Protein AF-A0A2V5ML91-F1 (afdb_monomer)

Nearest PDB structures (foldseek):
  2bgo-assembly1_A  TM=2.291E-01  e=6.734E+00  Cellvibrio japonicus

Foldseek 3Di:
DDDPDDPPPPDPDDPDPDDDDFDDDPNHGDDDDDQDKDWDKDKDFPWFDWAKWFDWDDDPQKIWGPFIGTPGFTAQAPDWWAKDWADQQWDDWGWTFDDDPRTGPGIGIPTRTTRGPGTTGIDTDTHPTDIDIDIDIQDPPQDDPSDRRQFGDDDDDDPVDDDDDGDDDDDPDPDPPDDD

Mean predicted aligned error: 15.82 Å

Solvent-accessible surface area (backbone atoms only — not comparable to full-atom values): 11502 Å² total; per-residue (Å²): 136,85,82,79,79,78,80,79,77,82,73,81,75,75,87,76,89,81,84,90,78,83,66,59,57,96,87,37,76,66,86,75,95,80,90,84,85,66,64,56,70,50,73,46,70,72,39,39,58,38,44,45,44,49,35,73,34,80,53,84,65,61,12,27,46,70,36,46,50,71,77,38,38,38,31,51,35,89,62,68,43,59,48,49,67,49,65,24,78,34,50,70,52,39,46,46,43,40,69,52,96,32,17,47,71,45,46,48,63,77,34,41,37,41,46,18,74,47,68,33,49,48,48,54,45,68,41,60,83,41,72,48,77,48,76,47,61,78,66,74,82,65,51,62,96,82,45,74,44,89,52,69,61,84,76,87,56,65,86,88,73,59,84,88,78,91,68,63,91,81,82,90,75,86,74,79,80,89,72,132

Structure (mmCIF, N/CA/C/O backbone):
data_AF-A0A2V5ML91-F1
#
_entry.id   AF-A0A2V5ML91-F1
#
loop_
_atom_site.group_PDB
_atom_site.id
_atom_site.type_symbol
_atom_site.label_atom_id
_atom_site.label_alt_id
_atom_site.label_comp_id
_atom_site.label_asym_id
_atom_site.label_entity_id
_atom_site.label_seq_id
_atom_site.pdbx_PDB_ins_code
_atom_site.Cartn_x
_atom_site.Cartn_y
_atom_site.Cartn_z
_atom_site.occupancy
_atom_site.B_iso_or_equiv
_atom_site.auth_seq_id
_atom_site.auth_comp_id
_atom_site.auth_asym_id
_atom_site.auth_atom_id
_atom_site.pdbx_PDB_model_num
ATOM 1 N N . MET A 1 1 ? 20.780 38.248 29.500 1.00 44.41 1 MET A N 1
ATOM 2 C CA . MET A 1 1 ? 19.344 38.338 29.165 1.00 44.41 1 MET A CA 1
ATOM 3 C C . MET A 1 1 ? 18.826 36.917 29.029 1.00 44.41 1 MET A C 1
ATOM 5 O O . MET A 1 1 ? 19.050 36.283 28.008 1.00 44.41 1 MET A O 1
ATOM 9 N N . THR A 1 2 ? 18.308 36.365 30.123 1.00 35.28 2 THR A N 1
ATOM 10 C CA . THR A 1 2 ? 17.935 34.949 30.239 1.00 35.28 2 THR A CA 1
ATOM 11 C C . THR A 1 2 ? 16.578 34.741 29.575 1.00 35.28 2 THR A C 1
ATOM 13 O O . THR A 1 2 ? 15.588 35.329 29.999 1.00 35.28 2 THR A O 1
ATOM 16 N N . LEU A 1 3 ? 16.541 33.948 28.506 1.00 29.41 3 LEU A N 1
ATOM 17 C CA . LEU A 1 3 ? 15.316 33.617 27.786 1.00 29.41 3 LEU A CA 1
ATOM 18 C C . LEU A 1 3 ? 14.568 32.522 28.566 1.00 29.41 3 LEU A C 1
ATOM 20 O O . LEU A 1 3 ? 14.922 31.348 28.482 1.00 29.41 3 LEU A O 1
ATOM 24 N N . LEU A 1 4 ? 13.558 32.901 29.355 1.00 38.97 4 LEU A N 1
ATOM 25 C CA . LEU A 1 4 ? 12.586 31.950 29.899 1.00 38.97 4 LEU A CA 1
ATOM 26 C C . LEU A 1 4 ? 11.666 31.488 28.763 1.00 38.97 4 LEU A C 1
ATOM 28 O O . LEU A 1 4 ? 10.742 32.199 28.377 1.00 38.97 4 LEU A O 1
ATOM 32 N N . ALA A 1 5 ? 11.912 30.294 28.227 1.00 37.56 5 ALA A N 1
ATOM 33 C CA . ALA A 1 5 ? 10.933 29.601 27.402 1.00 37.56 5 ALA A CA 1
ATOM 34 C C . ALA A 1 5 ? 9.852 29.013 28.323 1.00 37.56 5 ALA A C 1
ATOM 36 O O . ALA A 1 5 ? 10.059 27.990 28.978 1.00 37.56 5 ALA A O 1
ATOM 37 N N . SER A 1 6 ? 8.700 29.678 28.406 1.00 43.16 6 SER A N 1
ATOM 38 C CA . SER A 1 6 ? 7.493 29.104 28.992 1.00 43.16 6 SER A CA 1
ATOM 39 C C . SER A 1 6 ? 7.039 27.927 28.123 1.00 43.16 6 SER A C 1
ATOM 41 O O . SER A 1 6 ? 6.610 28.085 26.983 1.00 43.16 6 SER A O 1
ATOM 43 N N . LEU A 1 7 ? 7.158 26.712 28.658 1.00 38.62 7 LEU A N 1
ATOM 44 C CA . LEU A 1 7 ? 6.550 25.518 28.076 1.00 38.62 7 LEU A CA 1
ATOM 45 C C . LEU A 1 7 ? 5.027 25.682 28.140 1.00 38.62 7 LEU A C 1
ATOM 47 O O . LEU A 1 7 ? 4.411 25.414 29.173 1.00 38.62 7 LEU A O 1
ATOM 51 N N . ALA A 1 8 ? 4.413 26.124 27.043 1.00 36.53 8 ALA A N 1
ATOM 52 C CA . ALA A 1 8 ? 2.973 26.029 26.862 1.00 36.53 8 ALA A CA 1
ATOM 53 C C . ALA A 1 8 ? 2.597 24.541 26.860 1.00 36.53 8 ALA A C 1
ATOM 55 O O . ALA A 1 8 ? 2.831 23.818 25.891 1.00 36.53 8 ALA A O 1
ATOM 56 N N . ARG A 1 9 ? 2.049 24.057 27.977 1.00 41.34 9 ARG A N 1
ATOM 57 C CA . ARG A 1 9 ? 1.416 22.741 28.019 1.00 41.34 9 ARG A CA 1
ATOM 58 C C . ARG A 1 9 ? 0.114 22.856 27.234 1.00 41.34 9 ARG A C 1
ATOM 60 O O . ARG A 1 9 ? -0.860 23.401 27.738 1.00 41.34 9 ARG A O 1
ATOM 67 N N . VAL A 1 10 ? 0.105 22.364 25.998 1.00 30.09 10 VAL A N 1
ATOM 68 C CA . VAL A 1 10 ? -1.140 22.087 25.276 1.00 30.09 10 VAL A CA 1
ATOM 69 C C . VAL A 1 10 ? -1.831 20.955 26.036 1.00 30.09 10 VAL A C 1
ATOM 71 O O . VAL A 1 10 ? -1.467 19.789 25.888 1.00 30.09 10 VAL A O 1
ATOM 74 N N . SER A 1 11 ? -2.782 21.278 26.913 1.00 37.19 11 SER A N 1
ATOM 75 C CA . SER A 1 11 ? -3.713 20.276 27.419 1.00 37.19 11 SER A CA 1
ATOM 76 C C . SER A 1 11 ? -4.694 19.973 26.290 1.00 37.19 11 SER A C 1
ATOM 78 O O . SER A 1 11 ? -5.558 20.778 25.954 1.00 37.19 11 SER A O 1
ATOM 80 N N . ALA A 1 12 ? -4.539 18.812 25.655 1.00 35.34 12 ALA A N 1
ATOM 81 C CA . ALA A 1 12 ? -5.592 18.266 24.815 1.00 35.34 12 ALA A CA 1
ATOM 82 C C . ALA A 1 12 ? -6.827 18.059 25.707 1.00 35.34 12 ALA A C 1
ATOM 84 O O . ALA A 1 12 ? -6.868 17.130 26.512 1.00 35.34 12 ALA A O 1
ATOM 85 N N . GLN A 1 13 ? -7.795 18.971 25.626 1.00 38.09 13 GLN A N 1
ATOM 86 C CA . GLN A 1 13 ? -9.089 18.825 26.279 1.00 38.09 13 GLN A CA 1
ATOM 87 C C . GLN A 1 13 ? -9.764 17.578 25.685 1.00 38.09 13 GLN A C 1
ATOM 89 O O . GLN A 1 13 ? -9.966 17.540 24.468 1.00 38.09 13 GLN A O 1
ATOM 94 N N . PRO A 1 14 ? -10.079 16.534 26.475 1.00 45.53 14 PRO A N 1
ATOM 95 C CA . PRO A 1 14 ? -10.725 15.349 25.932 1.00 45.53 14 PRO A CA 1
ATOM 96 C C . PRO A 1 14 ? -12.089 15.742 25.368 1.00 45.53 14 PRO A C 1
ATOM 98 O O . PRO A 1 14 ? -12.869 16.419 26.040 1.00 45.53 14 PRO A O 1
ATOM 101 N N . ALA A 1 15 ? -12.381 15.321 24.138 1.00 51.28 15 ALA A N 1
ATOM 102 C CA . ALA A 1 15 ? -13.726 15.415 23.593 1.00 51.28 15 ALA A CA 1
ATOM 103 C C . ALA A 1 15 ? -14.652 14.563 24.474 1.00 51.28 15 ALA A C 1
ATOM 105 O O . ALA A 1 15 ? -14.609 13.334 24.438 1.00 51.28 15 ALA A O 1
ATOM 106 N N . ALA A 1 16 ? -15.446 15.215 25.320 1.00 51.34 16 ALA A N 1
ATOM 107 C CA . ALA A 1 16 ? -16.467 14.546 26.106 1.00 51.34 16 ALA A CA 1
ATOM 108 C C . ALA A 1 16 ? -17.621 14.149 25.176 1.00 51.34 16 ALA A C 1
ATOM 110 O O . ALA A 1 16 ? -18.200 14.998 24.496 1.00 51.34 16 ALA A O 1
ATOM 111 N N . PHE A 1 17 ? -17.975 12.864 25.157 1.00 53.75 17 PHE A N 1
ATOM 112 C CA . PHE A 1 17 ? -19.227 12.420 24.553 1.00 53.75 17 PHE A CA 1
ATOM 113 C C . PHE A 1 17 ? -20.361 12.679 25.546 1.00 53.75 17 PHE A C 1
ATOM 115 O O . PHE A 1 17 ? -20.640 11.856 26.414 1.00 53.75 17 PHE A O 1
ATOM 122 N N . THR A 1 18 ? -21.008 13.838 25.429 1.00 52.09 18 THR A N 1
ATOM 123 C CA . THR A 1 18 ? -22.202 14.165 26.217 1.00 52.09 18 THR A CA 1
ATOM 124 C C . THR A 1 18 ? -23.441 13.867 25.380 1.00 52.09 18 THR A C 1
ATOM 126 O O . THR A 1 18 ? -23.753 14.607 24.450 1.00 52.09 18 THR A O 1
ATOM 129 N N . TYR A 1 19 ? -24.163 12.792 25.701 1.00 52.16 19 TYR A N 1
ATOM 130 C CA . TYR A 1 19 ? -25.490 12.536 25.140 1.00 52.16 19 TYR A CA 1
ATOM 131 C C . TYR A 1 19 ? -26.559 12.820 26.198 1.00 52.16 19 TYR A C 1
ATOM 133 O O . TYR A 1 19 ? -26.614 12.150 27.227 1.00 52.16 19 TYR A O 1
ATOM 141 N N . GLN A 1 20 ? -27.410 13.815 25.944 1.00 49.16 20 GLN A N 1
ATOM 142 C CA . GLN A 1 20 ? -28.607 14.091 26.739 1.00 49.16 20 GLN A CA 1
ATOM 143 C C . GLN A 1 20 ? -29.841 13.786 25.886 1.00 49.16 20 GLN A C 1
ATOM 145 O O . GLN A 1 20 ? -30.189 14.548 24.987 1.00 49.16 20 GLN A O 1
ATOM 150 N N . GLY A 1 21 ? -30.501 12.661 26.161 1.00 58.34 21 GLY A N 1
ATOM 151 C CA . GLY A 1 21 ? -31.737 12.250 25.495 1.00 58.34 21 GLY A CA 1
ATOM 152 C C . GLY A 1 21 ? -32.734 11.655 26.489 1.00 58.34 21 GLY A C 1
ATOM 153 O O . GLY A 1 21 ? -32.337 11.030 27.471 1.00 58.34 21 GLY A O 1
ATOM 154 N N . ARG A 1 22 ? -34.038 11.854 26.248 1.00 64.31 22 ARG A N 1
ATOM 155 C CA . ARG A 1 22 ? -35.107 11.170 26.997 1.00 64.31 22 ARG A CA 1
ATOM 156 C C . ARG A 1 22 ? -35.317 9.778 26.410 1.00 64.31 22 ARG A C 1
ATOM 158 O O . ARG A 1 22 ? -35.508 9.651 25.202 1.00 64.31 22 ARG A O 1
ATOM 165 N N . VAL A 1 23 ? -35.334 8.747 27.252 1.00 66.75 23 VAL A N 1
ATOM 166 C CA . VAL A 1 23 ? -35.723 7.403 26.811 1.00 66.75 23 VAL A CA 1
ATOM 167 C C . VAL A 1 23 ? -37.236 7.377 26.598 1.00 66.75 23 VAL A C 1
ATOM 169 O O . VAL A 1 23 ? -38.006 7.688 27.509 1.00 66.75 23 VAL A O 1
ATOM 172 N N . THR A 1 24 ? -37.663 7.019 25.386 1.00 61.03 24 THR A N 1
ATOM 173 C CA . THR A 1 24 ? -39.080 6.853 25.044 1.00 61.03 24 THR A CA 1
ATOM 174 C C . THR A 1 24 ? -39.367 5.407 24.651 1.00 61.03 24 THR A C 1
ATOM 176 O O . THR A 1 24 ? -38.545 4.756 24.009 1.00 61.03 24 THR A O 1
ATOM 179 N N . ALA A 1 25 ? -40.530 4.894 25.047 1.00 59.12 25 ALA A N 1
ATOM 180 C CA . ALA A 1 25 ? -41.048 3.594 24.634 1.00 59.12 25 ALA A CA 1
ATOM 181 C C . ALA A 1 25 ? -42.328 3.831 23.827 1.00 59.12 25 ALA A C 1
ATOM 183 O O . ALA A 1 25 ? -43.260 4.472 24.317 1.00 59.12 25 ALA A O 1
ATOM 184 N N . ASN A 1 26 ? -42.355 3.376 22.569 1.00 74.25 26 ASN A N 1
ATOM 185 C CA . ASN A 1 26 ? -43.469 3.615 21.639 1.00 74.25 26 ASN A CA 1
ATOM 186 C C . ASN A 1 26 ? -43.882 5.102 21.554 1.00 74.25 26 ASN A C 1
ATOM 188 O O . ASN A 1 26 ? -45.065 5.428 21.539 1.00 74.25 26 ASN A O 1
ATOM 192 N N . GLY A 1 27 ? -42.906 6.018 21.563 1.00 68.94 27 GLY A N 1
ATOM 193 C CA . GLY A 1 27 ? -43.147 7.465 21.478 1.00 68.94 27 GLY A CA 1
ATOM 194 C C . GLY A 1 27 ? -43.631 8.140 22.770 1.00 68.94 27 GLY A C 1
ATOM 195 O O . GLY A 1 27 ? -43.843 9.349 22.772 1.00 68.94 27 GLY A O 1
ATOM 196 N N . THR A 1 28 ? -43.767 7.406 23.878 1.00 60.09 28 THR A N 1
ATOM 197 C CA . THR A 1 28 ? -44.097 7.966 25.202 1.00 60.09 28 THR A CA 1
ATOM 198 C C . THR A 1 28 ? -42.870 8.013 26.105 1.00 60.09 28 THR A C 1
ATOM 200 O O . THR A 1 28 ? -41.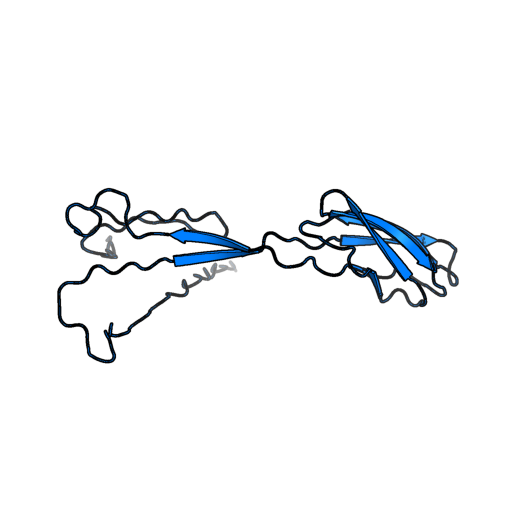997 7.153 26.005 1.00 60.09 28 THR A O 1
ATOM 203 N N . ASN A 1 29 ? -42.780 9.014 26.987 1.00 69.50 29 ASN A N 1
ATOM 204 C CA . ASN A 1 29 ? -41.683 9.094 27.956 1.00 69.50 29 ASN A CA 1
ATOM 205 C C . ASN A 1 29 ? -41.715 7.868 28.870 1.00 69.50 29 ASN A C 1
ATOM 207 O O . ASN A 1 29 ? -42.740 7.583 29.492 1.00 69.50 29 ASN A O 1
ATOM 211 N N . PHE A 1 30 ? -40.589 7.170 28.976 1.00 64.62 30 PHE A N 1
ATOM 212 C CA . PHE A 1 30 ? -40.471 6.069 29.916 1.00 64.62 30 PHE A CA 1
ATOM 213 C C . PHE A 1 30 ? -40.472 6.616 31.352 1.00 64.62 30 PHE A C 1
ATOM 215 O O . PHE A 1 30 ? -39.549 7.324 31.746 1.00 64.62 30 PHE A O 1
ATOM 222 N N . ASN A 1 31 ? -41.513 6.290 32.121 1.00 51.03 31 ASN A N 1
ATOM 223 C CA . ASN A 1 31 ? -41.685 6.672 33.526 1.00 51.03 31 ASN A CA 1
ATOM 224 C C . ASN A 1 31 ? -41.867 5.402 34.374 1.00 51.03 31 ASN A C 1
ATOM 226 O O . ASN A 1 31 ? -42.981 5.052 34.759 1.00 51.03 31 ASN A O 1
ATOM 230 N N . GLY A 1 32 ? -40.773 4.673 34.609 1.00 54.91 32 GLY A N 1
ATOM 231 C CA . GLY A 1 32 ? -40.758 3.423 35.373 1.00 54.91 32 GLY A CA 1
ATOM 232 C C . GLY A 1 32 ? -39.338 2.958 35.710 1.00 54.91 32 GLY A C 1
ATOM 233 O O . GLY A 1 32 ? -38.365 3.622 35.360 1.00 54.91 32 GLY A O 1
ATOM 234 N N . LEU A 1 33 ? -39.208 1.816 36.392 1.00 44.72 33 LEU A N 1
ATOM 235 C CA . LEU A 1 33 ? -37.915 1.156 36.608 1.00 44.72 33 LEU A CA 1
ATOM 236 C C . LEU A 1 33 ? -37.515 0.404 35.331 1.00 44.72 33 LEU A C 1
ATOM 238 O O . LEU A 1 33 ? -38.283 -0.421 34.840 1.00 44.72 33 LEU A O 1
ATOM 242 N N . GLY A 1 34 ? -36.330 0.686 34.788 1.00 51.09 34 GLY A N 1
ATOM 243 C CA . GLY A 1 34 ? -35.828 0.073 33.556 1.00 51.09 34 GLY A CA 1
ATOM 244 C C . GLY A 1 34 ? -34.387 -0.408 33.698 1.00 51.09 34 GLY A C 1
ATOM 245 O O . GLY A 1 34 ? -33.589 0.213 34.393 1.00 51.09 34 GLY A O 1
ATOM 246 N N . GLN A 1 35 ? -34.050 -1.508 33.021 1.00 51.66 35 GLN A N 1
ATOM 247 C CA . GLN A 1 35 ? -32.669 -1.962 32.853 1.00 51.66 35 GLN A CA 1
ATOM 248 C C . GLN A 1 35 ? -32.176 -1.509 31.481 1.00 51.66 35 GLN A C 1
ATOM 250 O O . GLN A 1 35 ? -32.605 -2.037 30.454 1.00 51.66 35 GLN A O 1
ATOM 255 N N . PHE A 1 36 ? -31.281 -0.526 31.451 1.00 56.00 36 PHE A N 1
ATOM 256 C CA . PHE A 1 36 ? -30.686 -0.056 30.206 1.00 56.00 36 PHE A CA 1
ATOM 257 C C . PHE A 1 36 ? -29.371 -0.776 29.946 1.00 56.00 36 PHE A C 1
ATOM 259 O O . PHE A 1 36 ? -28.501 -0.861 30.808 1.00 56.00 36 PHE A O 1
ATOM 266 N N . LYS A 1 37 ? -29.232 -1.281 28.724 1.00 53.31 37 LYS A N 1
ATOM 267 C CA . LYS A 1 37 ? -27.983 -1.818 28.199 1.00 53.31 37 LYS A CA 1
ATOM 268 C C . LYS A 1 37 ? -27.476 -0.835 27.158 1.00 53.31 37 LYS A C 1
ATOM 270 O O . LYS A 1 37 ? -28.089 -0.694 26.104 1.00 53.31 37 LYS A O 1
ATOM 275 N N . PHE A 1 38 ? -26.380 -0.155 27.459 1.00 60.88 38 PHE A N 1
ATOM 276 C CA . PHE A 1 38 ? -25.608 0.576 26.462 1.00 60.88 38 PHE A CA 1
ATOM 277 C C . PHE A 1 38 ? -24.267 -0.132 26.277 1.00 60.88 38 PHE A C 1
ATOM 279 O O . PHE A 1 38 ? -23.707 -0.674 27.229 1.00 60.88 38 PHE A O 1
ATOM 286 N N . ALA A 1 39 ? -23.776 -0.149 25.041 1.00 61.59 39 ALA A N 1
ATOM 287 C CA . ALA A 1 39 ? -22.429 -0.592 24.726 1.00 61.59 39 ALA A CA 1
ATOM 288 C C . ALA A 1 39 ? -21.688 0.574 24.084 1.00 61.59 39 ALA A C 1
ATOM 290 O O . ALA A 1 39 ? -22.194 1.200 23.150 1.00 61.59 39 ALA A O 1
ATOM 291 N N . LEU A 1 40 ? -20.481 0.848 24.567 1.00 70.81 40 LEU A N 1
ATOM 292 C CA . LEU A 1 40 ? -19.519 1.590 23.767 1.00 70.81 40 LEU A CA 1
ATOM 293 C C . LEU A 1 40 ? -18.894 0.590 22.800 1.00 70.81 40 LEU A C 1
ATOM 295 O O . LEU A 1 40 ? -18.364 -0.437 23.232 1.00 70.81 40 LEU A O 1
ATOM 299 N N . VAL A 1 41 ? -18.996 0.884 21.506 1.00 72.62 41 VAL A N 1
ATOM 300 C CA . VAL A 1 41 ? -18.423 0.056 20.447 1.00 72.62 41 VAL A CA 1
ATOM 301 C C . VAL A 1 41 ? -17.302 0.837 19.792 1.00 72.62 41 VAL A C 1
ATOM 303 O O . VAL A 1 41 ? -17.534 1.872 19.169 1.00 72.62 41 VAL A O 1
ATOM 306 N N . THR A 1 42 ? -16.080 0.338 19.916 1.00 75.38 42 THR A N 1
ATOM 307 C CA . THR A 1 42 ? -14.956 0.828 19.117 1.00 75.38 42 THR A CA 1
ATOM 308 C C . THR A 1 42 ? -14.770 -0.084 17.918 1.00 75.38 42 THR A C 1
ATOM 310 O O . THR A 1 42 ? -14.723 -1.301 18.089 1.00 75.38 42 THR A O 1
ATOM 313 N N . SER A 1 43 ? -14.642 0.491 16.721 1.00 77.62 43 SER A N 1
ATOM 314 C CA . SER A 1 43 ? -14.251 -0.239 15.515 1.00 77.62 43 SER A CA 1
ATOM 315 C C . SER A 1 43 ? -12.816 0.102 15.135 1.00 77.62 43 SER A C 1
ATOM 317 O O . SER A 1 43 ? -12.511 1.271 14.888 1.00 77.62 43 SER A O 1
ATOM 319 N N . THR A 1 44 ? -11.946 -0.894 15.031 1.00 83.88 44 THR A N 1
ATOM 320 C CA . THR A 1 44 ? -10.586 -0.712 14.510 1.00 83.88 44 THR A CA 1
ATOM 321 C C . THR A 1 44 ? -10.471 -1.366 13.143 1.00 83.88 44 THR A C 1
ATOM 323 O O . THR A 1 44 ? -10.755 -2.551 12.985 1.00 83.88 44 THR A O 1
ATOM 326 N N . ASN A 1 45 ? -10.074 -0.589 12.130 1.00 87.88 45 ASN A N 1
ATOM 327 C CA . ASN A 1 45 ? -9.704 -1.162 10.842 1.00 87.88 45 ASN A CA 1
ATOM 328 C C . ASN A 1 45 ? -8.307 -1.767 10.967 1.00 87.88 45 ASN A C 1
ATOM 330 O O . ASN A 1 45 ? -7.345 -1.054 11.249 1.00 87.88 45 ASN A O 1
ATOM 334 N N . THR A 1 46 ? -8.199 -3.072 10.779 1.00 89.62 46 THR A N 1
ATOM 335 C CA . THR A 1 46 ? -6.923 -3.787 10.866 1.00 89.62 46 THR A CA 1
ATOM 336 C C . THR A 1 46 ? -6.254 -3.988 9.518 1.00 89.62 46 THR A C 1
ATOM 338 O O . THR A 1 46 ? -5.137 -4.497 9.480 1.00 89.62 46 THR A O 1
ATOM 341 N N . SER A 1 47 ? -6.912 -3.648 8.411 1.00 93.88 47 SER A N 1
ATOM 342 C CA . SER A 1 47 ? -6.319 -3.740 7.081 1.00 93.88 47 SER A CA 1
ATOM 343 C C . SER A 1 47 ? -5.266 -2.648 6.905 1.00 93.88 47 SER A C 1
ATOM 345 O O . SER A 1 47 ? -5.480 -1.495 7.283 1.00 93.88 47 SER A O 1
ATOM 347 N N . ARG A 1 48 ? -4.123 -2.997 6.310 1.00 95.69 48 ARG A N 1
ATOM 348 C CA . ARG A 1 48 ? -3.006 -2.064 6.120 1.00 95.69 48 ARG A CA 1
ATOM 349 C C . ARG A 1 48 ? -2.543 -2.094 4.666 1.00 95.69 48 ARG A C 1
ATOM 351 O O . ARG A 1 48 ? -2.311 -3.185 4.141 1.00 95.69 48 ARG A O 1
ATOM 358 N N . PRO A 1 49 ? -2.408 -0.933 4.001 1.00 97.31 49 PRO A N 1
ATOM 359 C CA . PRO A 1 49 ? -1.991 -0.895 2.607 1.00 97.31 49 PRO A CA 1
ATOM 360 C C . PRO A 1 49 ? -0.546 -1.368 2.443 1.00 97.31 49 PRO A C 1
ATOM 362 O O . PRO A 1 49 ? 0.291 -1.179 3.329 1.00 97.31 49 PRO A O 1
ATOM 365 N N . ALA A 1 50 ? -0.269 -1.983 1.297 1.00 98.50 50 ALA A N 1
ATOM 366 C CA . ALA A 1 50 ? 1.079 -2.311 0.864 1.00 98.50 50 ALA A CA 1
ATOM 367 C C . ALA A 1 50 ? 1.823 -1.060 0.370 1.00 98.50 50 ALA A C 1
ATOM 369 O O . ALA A 1 50 ? 1.211 -0.097 -0.093 1.00 98.50 50 ALA A O 1
ATOM 370 N N . THR A 1 51 ? 3.153 -1.101 0.412 1.00 98.62 51 THR A N 1
ATOM 371 C CA . THR A 1 51 ? 4.033 -0.068 -0.149 1.00 98.62 51 THR A CA 1
ATOM 372 C C . THR A 1 51 ? 5.127 -0.698 -1.004 1.00 98.62 51 THR A C 1
ATOM 374 O O . THR A 1 51 ? 5.588 -1.809 -0.731 1.00 98.62 51 THR A O 1
ATOM 377 N N . ALA A 1 52 ? 5.560 0.018 -2.040 1.00 98.69 52 ALA A N 1
ATOM 378 C CA . ALA A 1 52 ? 6.632 -0.411 -2.930 1.00 98.69 52 ALA A CA 1
ATOM 379 C C . ALA A 1 52 ? 7.400 0.783 -3.508 1.00 98.69 52 ALA A C 1
ATOM 381 O O . ALA A 1 52 ? 6.917 1.915 -3.493 1.00 98.69 52 ALA A O 1
ATOM 382 N N . THR A 1 53 ? 8.587 0.516 -4.042 1.00 98.62 53 THR A N 1
ATOM 383 C CA . THR A 1 53 ? 9.394 1.467 -4.814 1.00 98.62 53 THR A CA 1
ATOM 384 C C . THR A 1 53 ? 9.637 0.938 -6.224 1.00 98.62 53 THR A C 1
ATOM 386 O O . THR A 1 53 ? 9.665 -0.273 -6.447 1.00 98.62 53 THR A O 1
ATOM 389 N N . ALA A 1 54 ? 9.802 1.847 -7.186 1.00 98.50 54 ALA A N 1
ATOM 390 C CA . ALA A 1 54 ? 10.175 1.491 -8.549 1.00 98.50 54 ALA A CA 1
ATOM 391 C C . ALA A 1 54 ? 11.692 1.303 -8.651 1.00 98.50 54 ALA A C 1
ATOM 393 O O . ALA A 1 54 ? 12.468 2.119 -8.150 1.00 98.50 54 ALA A O 1
ATOM 394 N N . ASN A 1 55 ? 12.106 0.254 -9.352 1.00 98.31 55 ASN A N 1
ATOM 395 C CA . ASN A 1 55 ? 13.496 0.013 -9.701 1.00 98.31 55 ASN A CA 1
ATOM 396 C C . ASN A 1 55 ? 13.701 0.524 -11.131 1.00 98.31 55 ASN A C 1
ATOM 398 O O . ASN A 1 55 ? 12.900 0.223 -12.018 1.00 98.31 55 ASN A O 1
ATOM 402 N N . MET A 1 56 ? 14.757 1.305 -11.354 1.00 98.19 56 MET A N 1
ATOM 403 C CA . MET A 1 56 ? 15.044 1.895 -12.664 1.00 98.19 56 MET A CA 1
ATOM 404 C C . MET A 1 56 ? 16.004 1.024 -13.471 1.00 98.19 56 MET A C 1
ATOM 406 O O . MET A 1 56 ? 16.869 0.344 -12.918 1.00 98.19 56 MET A O 1
ATOM 410 N N . GLY A 1 57 ? 15.840 1.040 -14.790 1.00 97.62 57 GLY A N 1
ATOM 411 C CA . GLY A 1 57 ? 16.783 0.496 -15.761 1.00 97.62 57 GLY A CA 1
ATOM 412 C C . GLY A 1 57 ? 17.084 1.510 -16.863 1.00 97.62 57 GLY A C 1
ATOM 413 O O . GLY A 1 57 ? 16.338 2.471 -17.058 1.00 97.62 57 GLY A O 1
ATOM 414 N N . GLY A 1 58 ? 18.174 1.276 -17.594 1.00 95.69 58 GLY A N 1
ATOM 415 C CA . GLY A 1 58 ? 18.659 2.173 -18.643 1.00 95.69 58 GLY A CA 1
ATOM 416 C C . GLY A 1 58 ? 19.548 3.300 -18.114 1.00 95.69 58 GLY A C 1
ATOM 417 O O . GLY A 1 58 ? 20.014 3.273 -16.978 1.00 95.69 58 GLY A O 1
ATOM 418 N N . VAL A 1 59 ? 19.798 4.287 -18.971 1.00 95.25 59 VAL A N 1
ATOM 419 C CA . VAL A 1 59 ? 20.574 5.497 -18.665 1.00 95.25 59 VAL A CA 1
ATOM 420 C C . VAL A 1 59 ? 19.785 6.726 -19.099 1.00 95.25 59 VAL A C 1
ATOM 422 O O . VAL A 1 59 ? 18.939 6.646 -19.992 1.00 95.25 59 VAL A O 1
ATOM 425 N N . LEU A 1 60 ? 20.035 7.868 -18.459 1.00 92.06 60 LEU A N 1
ATOM 426 C CA . LEU A 1 60 ? 19.396 9.125 -18.842 1.00 92.06 60 LEU A CA 1
ATOM 427 C C . LEU A 1 60 ? 19.683 9.472 -20.314 1.00 92.06 60 LEU A C 1
ATOM 429 O O . LEU A 1 60 ? 20.815 9.278 -20.760 1.00 92.06 60 LEU A O 1
ATOM 433 N N . PRO A 1 61 ? 18.699 10.023 -21.054 1.00 87.88 61 PRO A N 1
ATOM 434 C CA . PRO A 1 61 ? 17.324 10.353 -20.644 1.00 87.88 61 PRO A CA 1
ATOM 435 C C . PRO A 1 61 ? 16.295 9.224 -20.889 1.00 87.88 61 PRO A C 1
ATOM 437 O O . PRO A 1 61 ? 15.095 9.436 -20.735 1.00 87.88 61 PRO A O 1
ATOM 440 N N . ASN A 1 62 ? 16.733 8.028 -21.283 1.00 89.31 62 ASN A N 1
ATOM 441 C CA . ASN A 1 62 ? 15.870 6.938 -21.749 1.00 89.31 62 ASN A CA 1
ATOM 442 C C . ASN A 1 62 ? 15.673 5.836 -20.694 1.00 89.31 62 ASN A C 1
ATOM 444 O O . ASN A 1 62 ? 15.699 4.650 -21.028 1.00 89.31 62 ASN A O 1
ATOM 448 N N . GLN A 1 63 ? 15.477 6.200 -19.423 1.00 98.00 63 GLN A N 1
ATOM 449 C CA . GLN A 1 63 ? 15.239 5.196 -18.384 1.00 98.00 63 GLN A CA 1
ATOM 450 C C . GLN A 1 63 ? 13.806 4.644 -18.436 1.00 98.00 63 GLN A C 1
ATOM 452 O O . GLN A 1 63 ? 12.884 5.259 -18.988 1.00 98.00 63 GLN A O 1
ATOM 457 N N . PHE A 1 64 ? 13.625 3.475 -17.825 1.00 98.44 64 PHE A N 1
ATOM 458 C CA . PHE A 1 64 ? 12.358 2.750 -17.718 1.00 98.44 64 PHE A CA 1
ATOM 459 C C . PHE A 1 64 ? 12.242 2.033 -16.367 1.00 98.44 64 PHE A C 1
ATOM 461 O O . PHE A 1 64 ? 13.237 1.869 -15.656 1.00 98.44 64 PHE A O 1
ATOM 468 N N . VAL A 1 65 ? 11.036 1.585 -16.009 1.00 98.56 65 VAL A N 1
ATOM 469 C CA . VAL A 1 65 ? 10.798 0.797 -14.791 1.00 98.56 65 VAL A CA 1
ATOM 470 C C . VAL A 1 65 ? 11.212 -0.653 -15.050 1.00 98.56 65 VAL A C 1
ATOM 472 O O . VAL A 1 65 ? 10.540 -1.376 -15.780 1.00 98.56 65 VAL A O 1
ATOM 475 N N . SER A 1 66 ? 12.333 -1.088 -14.473 1.00 98.31 66 SER A N 1
ATOM 476 C CA . SER A 1 66 ? 12.864 -2.451 -14.633 1.00 98.31 66 SER A CA 1
ATOM 477 C C . SER A 1 66 ? 12.231 -3.455 -13.668 1.00 98.31 66 SER A C 1
ATOM 479 O O . SER A 1 66 ? 12.232 -4.656 -13.928 1.00 98.31 66 SER A O 1
ATOM 481 N N . GLY A 1 67 ? 11.672 -2.972 -12.560 1.00 98.31 67 GLY A N 1
ATOM 482 C CA . GLY A 1 67 ? 11.034 -3.796 -11.543 1.00 98.31 67 GLY A CA 1
ATOM 483 C C . GLY A 1 67 ? 10.396 -2.955 -10.446 1.00 98.31 67 GLY A C 1
ATOM 484 O O . GLY A 1 67 ? 10.422 -1.725 -10.484 1.00 98.31 67 GLY A O 1
ATOM 485 N N . CYS A 1 68 ? 9.826 -3.623 -9.451 1.00 98.62 68 CYS A N 1
ATOM 486 C CA . CYS A 1 68 ? 9.286 -2.988 -8.255 1.00 98.62 68 CYS A CA 1
ATOM 487 C C . CYS A 1 68 ? 9.720 -3.778 -7.021 1.00 98.62 68 CYS A C 1
ATOM 489 O O . CYS A 1 68 ? 9.594 -5.003 -6.989 1.00 98.62 68 CYS A O 1
ATOM 491 N N . THR A 1 69 ? 10.194 -3.074 -5.998 1.00 98.56 69 THR A N 1
ATOM 492 C CA . THR A 1 69 ? 10.548 -3.671 -4.709 1.00 98.56 69 THR A CA 1
ATOM 493 C C . THR A 1 69 ? 9.419 -3.410 -3.725 1.00 98.56 69 THR A C 1
ATOM 495 O O . THR A 1 69 ? 9.143 -2.260 -3.389 1.00 98.56 69 THR A O 1
ATOM 498 N N . VAL A 1 70 ? 8.754 -4.465 -3.254 1.00 98.56 70 VAL A N 1
ATOM 499 C CA . VAL A 1 70 ? 7.753 -4.349 -2.185 1.00 98.56 70 VAL A CA 1
ATOM 500 C C . VAL A 1 70 ? 8.480 -4.047 -0.877 1.00 98.56 70 VAL A C 1
ATOM 502 O O . VAL A 1 70 ? 9.296 -4.843 -0.421 1.00 98.56 70 VAL A O 1
ATOM 505 N N . THR A 1 71 ? 8.196 -2.894 -0.275 1.00 98.44 71 THR A N 1
ATOM 506 C CA . THR A 1 71 ? 8.797 -2.471 1.001 1.00 98.44 71 THR A CA 1
ATOM 507 C C . THR A 1 71 ? 7.952 -2.899 2.196 1.00 98.44 71 THR A C 1
ATOM 509 O O . THR A 1 71 ? 8.485 -3.164 3.271 1.00 98.44 71 THR A O 1
ATOM 512 N N . PHE A 1 72 ? 6.638 -3.027 2.006 1.00 98.38 72 PHE A N 1
ATOM 513 C CA . PHE A 1 72 ? 5.725 -3.626 2.971 1.00 98.38 72 PHE A CA 1
ATOM 514 C C . PHE A 1 72 ? 4.560 -4.290 2.229 1.00 98.38 72 PHE A C 1
ATOM 516 O O . PHE A 1 72 ? 3.890 -3.644 1.430 1.00 98.38 72 PHE A O 1
ATOM 523 N N . GLY A 1 73 ? 4.301 -5.573 2.492 1.00 97.94 73 GLY A N 1
ATOM 524 C CA . GLY A 1 73 ? 3.276 -6.341 1.768 1.00 97.94 73 GLY A CA 1
ATOM 525 C C . GLY A 1 73 ? 1.829 -5.971 2.109 1.00 97.94 73 GLY A C 1
ATOM 526 O O . GLY A 1 73 ? 0.911 -6.380 1.402 1.00 97.94 73 GLY A O 1
ATOM 527 N N . GLY A 1 74 ? 1.592 -5.191 3.166 1.00 98.00 74 GLY A N 1
ATOM 528 C CA . GLY A 1 74 ? 0.230 -4.928 3.626 1.00 98.00 74 GLY A CA 1
ATOM 529 C C . GLY A 1 74 ? -0.438 -6.154 4.244 1.00 98.00 74 GLY A C 1
ATOM 530 O O . GLY A 1 74 ? 0.191 -7.189 4.462 1.00 98.00 74 GLY A O 1
ATOM 531 N N . ASN A 1 75 ? -1.729 -6.022 4.535 1.00 96.31 75 ASN A N 1
ATOM 532 C CA . ASN A 1 75 ? -2.594 -7.124 4.944 1.00 96.31 75 ASN A CA 1
ATOM 533 C C . ASN A 1 75 ? -4.067 -6.792 4.672 1.00 96.31 75 ASN A C 1
ATOM 535 O O . ASN A 1 75 ? -4.458 -5.625 4.633 1.00 96.31 75 ASN A O 1
ATOM 539 N N . GLY A 1 76 ? -4.891 -7.834 4.549 1.00 96.50 76 GLY A N 1
ATOM 540 C CA . GLY A 1 76 ? -6.329 -7.708 4.283 1.00 96.50 76 GLY A CA 1
ATOM 541 C C . GLY A 1 76 ? -6.684 -7.700 2.794 1.00 96.50 76 GLY A C 1
ATOM 542 O O . GLY A 1 76 ? -7.827 -7.424 2.438 1.00 96.50 76 GLY A O 1
ATOM 543 N N . TYR A 1 77 ? -5.731 -8.007 1.911 1.00 97.88 77 TYR A N 1
ATOM 544 C CA . TYR A 1 77 ? -5.999 -8.134 0.483 1.00 97.88 77 TYR A CA 1
ATOM 545 C C . TYR A 1 77 ? -6.690 -9.467 0.176 1.00 97.88 77 TYR A C 1
ATOM 547 O O . TYR A 1 77 ? -6.112 -10.532 0.375 1.00 97.88 77 TYR A O 1
ATOM 555 N N . VAL A 1 78 ? -7.915 -9.402 -0.347 1.00 97.19 78 VAL A N 1
ATOM 556 C CA . VAL A 1 78 ? -8.686 -10.572 -0.828 1.00 97.19 78 VAL A CA 1
ATOM 557 C C . VAL A 1 78 ? -8.670 -10.713 -2.354 1.00 97.19 78 VAL A C 1
ATOM 559 O O . VAL A 1 78 ? -9.088 -11.731 -2.893 1.00 97.19 78 VAL A O 1
ATOM 562 N N . ALA A 1 79 ? -8.175 -9.691 -3.051 1.00 97.69 79 ALA A N 1
ATOM 563 C CA . ALA A 1 79 ? -7.945 -9.666 -4.489 1.00 97.69 79 ALA A CA 1
ATOM 564 C C . ALA A 1 79 ? -6.726 -8.782 -4.779 1.00 97.69 79 ALA A C 1
ATOM 566 O O . ALA A 1 79 ? -6.419 -7.876 -3.995 1.00 97.69 79 ALA A O 1
ATOM 567 N N . ALA A 1 80 ? -6.017 -9.064 -5.876 1.00 97.75 80 ALA A N 1
ATOM 568 C CA . ALA A 1 80 ? -4.828 -8.312 -6.264 1.00 97.75 80 ALA A CA 1
ATOM 569 C C . ALA A 1 80 ? -5.158 -6.813 -6.417 1.00 97.75 80 ALA A C 1
ATOM 571 O O . ALA A 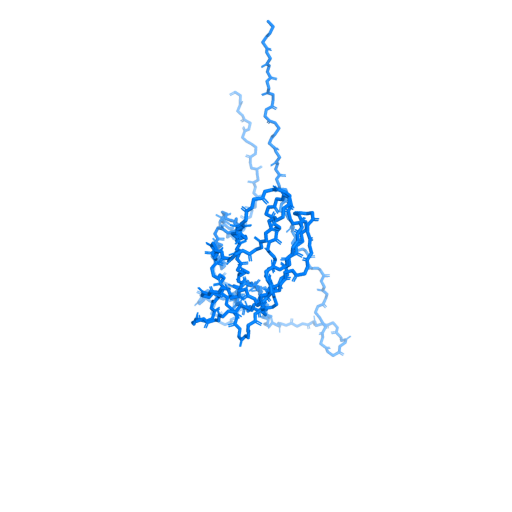1 80 ? -6.067 -6.475 -7.181 1.00 97.75 80 ALA A O 1
ATOM 572 N N . PRO A 1 81 ? -4.461 -5.907 -5.706 1.00 98.50 81 PRO A N 1
ATOM 573 C CA . PRO A 1 81 ? -4.722 -4.481 -5.823 1.00 98.50 81 PRO A CA 1
ATOM 574 C C . PRO A 1 81 ? -4.214 -3.919 -7.150 1.00 98.50 81 PRO A C 1
ATOM 576 O O . PRO A 1 81 ? -3.245 -4.412 -7.731 1.00 98.50 81 PRO A O 1
ATOM 579 N N . ALA A 1 82 ? -4.835 -2.827 -7.595 1.00 98.25 82 ALA A N 1
ATOM 580 C CA . ALA A 1 82 ? -4.305 -2.033 -8.695 1.00 98.25 82 ALA A CA 1
ATOM 581 C C . ALA A 1 82 ? -2.936 -1.438 -8.320 1.00 98.25 82 ALA A C 1
ATOM 583 O O . ALA A 1 82 ? -2.743 -0.983 -7.189 1.00 98.25 82 ALA A O 1
ATOM 584 N N . VAL A 1 83 ? -2.013 -1.415 -9.284 1.00 98.75 83 VAL A N 1
ATOM 585 C CA . VAL A 1 83 ? -0.701 -0.763 -9.172 1.00 98.75 83 VAL A CA 1
ATOM 586 C C . VAL A 1 83 ? -0.642 0.367 -10.192 1.00 98.75 83 VAL A C 1
ATOM 588 O O . VAL A 1 83 ? -0.910 0.147 -11.373 1.00 98.75 83 VAL A O 1
ATOM 591 N N . SER A 1 84 ? -0.292 1.572 -9.752 1.00 98.25 84 SER A N 1
ATOM 592 C CA . SER A 1 84 ? -0.148 2.740 -10.623 1.00 98.25 84 SER A CA 1
ATOM 593 C C . SER A 1 84 ? 1.177 3.460 -10.396 1.00 98.25 84 SER A C 1
ATOM 595 O O . SER A 1 84 ? 1.766 3.411 -9.315 1.00 98.25 84 SER A O 1
ATOM 597 N N . PHE A 1 85 ? 1.646 4.131 -11.448 1.00 98.62 85 PHE A N 1
ATOM 598 C CA . PHE A 1 85 ? 2.894 4.884 -11.460 1.00 98.62 85 PHE A CA 1
ATOM 599 C C . PHE A 1 85 ? 2.603 6.356 -11.735 1.00 98.62 85 PHE A C 1
ATOM 601 O O . PHE A 1 85 ? 1.829 6.679 -12.636 1.00 98.62 85 PHE A O 1
ATOM 608 N N . SER A 1 86 ? 3.239 7.253 -10.986 1.00 98.06 86 SER A N 1
ATOM 609 C CA . SER A 1 86 ? 3.093 8.703 -11.171 1.00 98.06 86 SER A CA 1
ATOM 610 C C . SER A 1 86 ? 4.410 9.443 -10.947 1.00 98.06 86 SER A C 1
ATOM 612 O O . SER A 1 86 ? 5.211 9.039 -10.105 1.00 98.06 86 SER A O 1
ATOM 614 N N . GLY A 1 87 ? 4.620 10.550 -11.663 1.00 97.38 87 GLY A N 1
ATOM 615 C CA . GLY A 1 87 ? 5.870 11.314 -11.613 1.00 97.38 87 GLY A CA 1
ATOM 616 C C . GLY A 1 87 ? 6.998 10.665 -12.425 1.00 97.38 87 GLY A C 1
ATOM 617 O O . GLY A 1 87 ? 6.751 9.860 -13.318 1.00 97.38 87 GLY A O 1
ATOM 618 N N . GLY A 1 88 ? 8.246 11.044 -12.144 1.00 96.12 88 GLY A N 1
ATOM 619 C CA . GLY A 1 88 ? 9.431 10.475 -12.803 1.00 96.12 88 GLY A CA 1
ATOM 620 C C . GLY A 1 88 ? 9.703 10.964 -14.233 1.00 96.12 88 GLY A C 1
ATOM 621 O O . GLY A 1 88 ? 10.686 10.549 -14.836 1.00 96.12 88 GLY A O 1
ATOM 622 N N . GLY A 1 89 ? 8.849 11.827 -14.795 1.00 96.44 89 GLY A N 1
ATOM 623 C CA . GLY A 1 89 ? 9.023 12.439 -16.123 1.00 96.44 89 GLY A CA 1
ATOM 624 C C . GLY A 1 89 ? 8.682 11.546 -17.326 1.00 96.44 89 GLY A C 1
ATOM 625 O O . GLY A 1 89 ? 8.558 12.067 -18.429 1.00 96.44 89 GLY A O 1
ATOM 626 N N . GLY A 1 90 ? 8.489 10.240 -17.119 1.00 96.25 90 GLY A N 1
ATOM 627 C CA . GLY A 1 90 ? 8.137 9.268 -18.158 1.00 96.25 90 GLY A CA 1
ATOM 628 C C . GLY A 1 90 ? 6.674 8.819 -18.117 1.00 96.25 90 GLY A C 1
ATOM 629 O O . GLY A 1 90 ? 5.871 9.301 -17.316 1.00 96.25 90 GLY A O 1
ATOM 630 N N . SER A 1 91 ? 6.316 7.869 -18.985 1.00 97.50 91 SER A N 1
ATOM 631 C CA . SER A 1 91 ? 4.960 7.303 -19.049 1.00 97.50 91 SER A CA 1
ATOM 632 C C . SER A 1 91 ? 4.933 5.860 -19.566 1.00 97.50 91 SER A C 1
ATOM 634 O O . SER A 1 91 ? 5.930 5.333 -20.064 1.00 97.50 91 SER A O 1
ATOM 636 N N . GLY A 1 92 ? 3.770 5.212 -19.444 1.00 97.69 92 GLY A N 1
ATOM 637 C CA . GLY A 1 92 ? 3.506 3.892 -20.024 1.00 97.69 92 GLY A CA 1
ATOM 638 C C . GLY A 1 92 ? 3.924 2.699 -19.162 1.00 97.69 92 GLY A C 1
ATOM 639 O O . GLY A 1 92 ? 3.827 1.566 -19.632 1.00 97.69 92 GLY A O 1
ATOM 640 N N . ALA A 1 93 ? 4.381 2.918 -17.925 1.00 98.56 93 ALA A N 1
ATOM 641 C CA . ALA A 1 93 ? 4.636 1.822 -16.998 1.00 98.56 93 ALA A CA 1
ATOM 642 C C . ALA A 1 93 ? 3.319 1.203 -16.496 1.00 98.56 93 ALA A C 1
ATOM 644 O O . ALA A 1 93 ? 2.423 1.922 -16.047 1.00 98.56 93 ALA A O 1
ATOM 645 N N . THR A 1 94 ? 3.208 -0.124 -16.542 1.00 98.62 94 THR A N 1
ATOM 646 C CA . THR A 1 94 ? 2.091 -0.889 -15.964 1.00 98.62 94 THR A CA 1
ATOM 647 C C . THR A 1 94 ? 2.623 -2.099 -15.209 1.00 98.62 94 THR A C 1
ATOM 649 O O . THR A 1 94 ? 3.683 -2.638 -15.537 1.00 98.62 94 THR A O 1
ATOM 652 N N . ALA A 1 95 ? 1.902 -2.527 -14.175 1.00 98.69 95 ALA A N 1
ATOM 653 C CA . ALA A 1 95 ? 2.306 -3.654 -13.350 1.00 98.69 95 ALA A CA 1
ATOM 654 C C . ALA A 1 95 ? 1.103 -4.385 -12.749 1.00 98.69 95 ALA A C 1
ATOM 656 O O . ALA A 1 95 ? 0.011 -3.829 -12.626 1.00 98.69 95 ALA A O 1
ATOM 657 N N . GLN A 1 96 ? 1.336 -5.629 -12.345 1.00 98.62 96 GLN A N 1
ATOM 658 C CA . GLN A 1 96 ? 0.385 -6.485 -11.650 1.00 98.62 96 GLN A CA 1
ATOM 659 C C . GLN A 1 96 ? 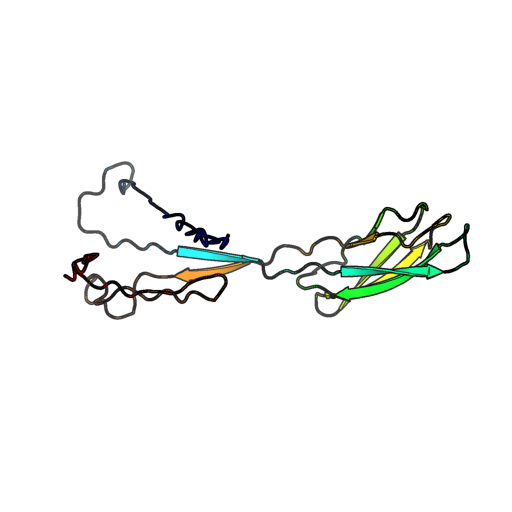0.923 -6.830 -10.259 1.00 98.62 96 GLN A C 1
ATOM 661 O O . GLN A 1 96 ? 2.066 -7.268 -10.124 1.00 98.62 96 GLN A O 1
ATOM 666 N N . ALA A 1 97 ? 0.102 -6.647 -9.224 1.00 98.75 97 ALA A N 1
ATOM 667 C CA . ALA A 1 97 ? 0.413 -7.128 -7.882 1.00 98.75 97 ALA A CA 1
ATOM 668 C C . ALA A 1 97 ? 0.061 -8.615 -7.756 1.00 98.75 97 ALA A C 1
ATOM 670 O O . ALA A 1 97 ? -1.030 -9.034 -8.138 1.00 98.75 97 ALA A O 1
ATOM 671 N N . ASN A 1 98 ? 0.957 -9.399 -7.162 1.00 98.50 98 ASN A N 1
ATOM 672 C CA . ASN A 1 98 ? 0.723 -10.803 -6.845 1.00 98.50 98 ASN A CA 1
ATOM 673 C C . ASN A 1 98 ? 0.552 -10.962 -5.336 1.00 98.50 98 ASN A C 1
ATOM 675 O O . ASN A 1 98 ? 1.331 -10.411 -4.553 1.00 98.50 98 ASN A O 1
ATOM 679 N N . LEU A 1 99 ? -0.458 -11.728 -4.927 1.00 98.31 99 LEU A N 1
ATOM 680 C CA . LEU A 1 99 ? -0.768 -11.948 -3.518 1.00 98.31 99 LEU A CA 1
ATOM 681 C C . LEU A 1 99 ? -0.249 -13.292 -3.013 1.00 98.31 99 LEU A C 1
ATOM 683 O O . LEU A 1 99 ? -0.277 -14.289 -3.729 1.00 98.31 99 LEU A O 1
ATOM 687 N N . SER A 1 100 ? 0.133 -13.324 -1.741 1.00 97.94 100 SER A N 1
ATOM 688 C CA . SER A 1 100 ? 0.306 -14.549 -0.962 1.00 97.94 100 SER A CA 1
ATOM 689 C C . SER A 1 100 ? -0.114 -14.281 0.482 1.00 97.94 100 SER A C 1
ATOM 691 O O . SER A 1 100 ? 0.242 -13.249 1.049 1.00 97.94 100 SER A O 1
ATOM 693 N N . GLY A 1 101 ? -0.931 -15.162 1.068 1.00 95.38 101 GLY A N 1
ATOM 694 C CA . GLY A 1 101 ? -1.362 -15.038 2.468 1.00 95.38 101 GLY A CA 1
ATOM 695 C C . GLY A 1 101 ? -2.100 -13.735 2.821 1.00 95.38 101 GLY A C 1
ATOM 696 O O . GLY A 1 101 ? -2.010 -13.273 3.953 1.00 95.38 101 GLY A O 1
ATOM 697 N N . GLY A 1 102 ? -2.802 -13.112 1.867 1.00 96.38 102 GLY A N 1
ATOM 698 C CA . GLY A 1 102 ? -3.532 -11.854 2.090 1.00 96.38 102 GLY A CA 1
ATOM 699 C C . GLY A 1 102 ? -2.670 -10.581 2.080 1.00 96.38 102 GLY A C 1
ATOM 700 O O . GLY A 1 102 ? -3.152 -9.512 2.468 1.00 96.38 102 GLY A O 1
ATOM 701 N N . ALA A 1 103 ? -1.416 -10.690 1.633 1.00 98.19 103 ALA A N 1
ATOM 702 C CA . ALA A 1 103 ? -0.467 -9.595 1.449 1.00 98.19 103 ALA A CA 1
ATOM 703 C C . ALA A 1 103 ? 0.072 -9.569 0.007 1.00 98.19 103 ALA A C 1
ATOM 705 O O . ALA A 1 103 ? 0.109 -10.596 -0.674 1.00 98.19 103 ALA A O 1
ATOM 706 N N . VAL A 1 104 ? 0.512 -8.400 -0.460 1.00 98.69 104 VAL A N 1
ATOM 707 C CA . VAL A 1 104 ? 1.250 -8.244 -1.721 1.00 98.69 104 VAL A CA 1
ATOM 708 C C . VAL A 1 104 ? 2.642 -8.847 -1.547 1.00 98.69 104 VAL A C 1
ATOM 710 O O . VAL A 1 104 ? 3.457 -8.336 -0.784 1.00 98.69 104 VAL A O 1
ATOM 713 N N . SER A 1 105 ? 2.908 -9.943 -2.254 1.00 98.44 105 SER A N 1
ATOM 714 C CA . SER A 1 105 ? 4.176 -10.674 -2.180 1.00 98.44 105 SER A CA 1
ATOM 715 C C . SER A 1 105 ? 5.179 -10.215 -3.233 1.00 98.44 105 SER A C 1
ATOM 717 O O . SER A 1 105 ? 6.383 -10.282 -2.999 1.00 98.44 105 SER A O 1
ATOM 719 N N . SER A 1 106 ? 4.707 -9.787 -4.402 1.00 98.50 106 SER A N 1
ATOM 720 C CA . SER A 1 106 ? 5.553 -9.264 -5.474 1.00 98.50 106 SER A CA 1
ATOM 721 C C . SER A 1 106 ? 4.748 -8.366 -6.408 1.00 98.50 106 SER A C 1
ATOM 723 O O . SER A 1 106 ? 3.516 -8.396 -6.416 1.00 98.50 106 SER A O 1
ATOM 725 N N . ILE A 1 107 ? 5.454 -7.561 -7.199 1.00 98.81 107 ILE A N 1
ATOM 726 C CA . ILE A 1 107 ? 4.870 -6.744 -8.261 1.00 98.81 107 ILE A CA 1
ATOM 727 C C . ILE A 1 107 ? 5.613 -7.069 -9.553 1.00 98.81 107 ILE A C 1
ATOM 729 O O . ILE A 1 107 ? 6.825 -6.873 -9.645 1.00 98.81 107 ILE A O 1
ATOM 733 N N . THR A 1 108 ? 4.878 -7.558 -10.546 1.00 98.69 108 THR A N 1
ATOM 734 C CA . THR A 1 108 ? 5.406 -7.881 -11.872 1.00 98.69 108 THR A CA 1
ATOM 735 C C . THR A 1 108 ? 5.148 -6.710 -12.805 1.00 98.69 108 THR A C 1
ATOM 737 O O . THR A 1 108 ? 3.998 -6.349 -13.047 1.00 98.69 108 THR A O 1
ATOM 740 N N . VAL A 1 109 ? 6.210 -6.112 -13.339 1.00 98.56 109 VAL A N 1
ATOM 741 C CA . VAL A 1 109 ? 6.097 -5.069 -14.366 1.00 98.56 109 VAL A CA 1
ATOM 742 C C . VAL A 1 109 ? 5.672 -5.722 -15.681 1.00 98.56 109 VAL A C 1
ATOM 744 O O . VAL A 1 109 ? 6.317 -6.661 -16.139 1.00 98.56 109 VAL A O 1
ATOM 747 N N . LEU A 1 110 ? 4.577 -5.238 -16.269 1.00 98.50 110 LEU A N 1
ATOM 748 C CA . LEU A 1 110 ? 4.022 -5.741 -17.530 1.00 98.50 110 LEU A CA 1
ATOM 749 C C . LEU A 1 110 ? 4.515 -4.908 -18.713 1.00 98.50 110 LEU A C 1
ATOM 751 O O . LEU A 1 110 ? 4.966 -5.449 -19.719 1.00 98.50 110 LEU A O 1
ATOM 755 N N . THR A 1 111 ? 4.479 -3.583 -18.570 1.00 98.31 111 THR A N 1
ATOM 756 C CA . THR A 1 111 ? 5.112 -2.652 -19.506 1.00 98.31 111 THR A CA 1
ATOM 757 C C . THR A 1 111 ? 6.088 -1.771 -18.730 1.00 98.31 111 THR A C 1
ATOM 759 O O . THR A 1 111 ? 5.678 -1.135 -17.762 1.00 98.31 111 THR A O 1
ATOM 762 N N . PRO A 1 112 ? 7.372 -1.702 -19.122 1.00 98.06 112 PRO A N 1
ATOM 763 C CA . PRO A 1 112 ? 8.365 -0.877 -18.423 1.00 98.06 112 PRO A CA 1
ATOM 764 C C . PRO A 1 112 ? 8.134 0.638 -18.528 1.00 98.06 112 PRO A C 1
ATOM 766 O O . PRO A 1 112 ? 8.672 1.413 -17.735 1.00 98.06 112 PRO A O 1
ATOM 769 N N . GLY A 1 113 ? 7.357 1.067 -19.528 1.00 98.06 113 GLY A N 1
ATOM 770 C CA . GLY A 1 113 ? 7.248 2.470 -19.916 1.00 98.06 113 GLY A CA 1
ATOM 771 C C . GLY A 1 113 ? 8.556 3.024 -20.487 1.00 98.06 113 GLY A C 1
ATOM 772 O O . GLY A 1 113 ? 9.488 2.279 -20.790 1.00 98.06 113 GLY A O 1
ATOM 773 N N . SER A 1 114 ? 8.620 4.341 -20.679 1.00 97.44 114 SER A N 1
ATOM 774 C CA . SER A 1 114 ? 9.802 5.007 -21.238 1.00 97.44 114 SER A CA 1
ATOM 775 C C . SER A 1 114 ? 9.868 6.494 -20.880 1.00 97.44 114 SER A C 1
ATOM 777 O O . SER A 1 114 ? 8.876 7.085 -20.444 1.00 97.44 114 SER A O 1
ATOM 779 N N . GLY A 1 115 ? 11.044 7.094 -21.092 1.00 96.56 115 GLY A N 1
ATOM 780 C CA . GLY A 1 115 ? 11.270 8.536 -20.948 1.00 96.56 115 GLY A CA 1
ATOM 781 C C . GLY A 1 115 ? 11.397 9.009 -19.502 1.00 96.56 115 GLY A C 1
ATOM 782 O O . GLY A 1 115 ? 11.257 10.198 -19.231 1.00 96.56 115 GLY A O 1
ATOM 783 N N . TYR A 1 116 ? 11.635 8.094 -18.563 1.00 97.69 116 TYR A N 1
ATOM 784 C CA . TYR A 1 116 ? 11.785 8.460 -17.162 1.00 97.69 116 TYR A CA 1
ATOM 785 C C . TYR A 1 116 ? 13.141 9.142 -16.921 1.00 97.69 116 TYR A C 1
ATOM 787 O O . TYR A 1 116 ? 14.199 8.636 -17.301 1.00 97.69 116 TYR A O 1
ATOM 795 N N . SER A 1 117 ? 13.112 10.290 -16.248 1.00 96.31 117 SER A N 1
ATOM 796 C CA . SER A 1 117 ? 14.291 11.021 -15.773 1.00 96.31 117 SER A CA 1
ATOM 797 C C . SER A 1 117 ? 14.587 10.759 -14.292 1.00 96.31 117 SER A C 1
ATOM 799 O O . SER A 1 117 ? 15.706 10.975 -13.831 1.00 96.31 117 SER A O 1
ATOM 801 N N . SER A 1 118 ? 13.616 10.230 -13.548 1.00 96.62 118 SER A N 1
ATOM 802 C CA . SER A 1 118 ? 13.781 9.713 -12.189 1.00 96.62 118 SER A CA 1
ATOM 803 C C . SER A 1 118 ? 12.784 8.583 -11.917 1.00 96.62 118 SER A C 1
ATOM 805 O O . SER A 1 118 ? 11.895 8.315 -12.728 1.00 96.62 118 SER A O 1
ATOM 807 N N . ALA A 1 119 ? 12.941 7.888 -10.787 1.00 97.06 119 ALA A N 1
ATOM 808 C CA . ALA A 1 119 ? 12.024 6.819 -10.413 1.00 97.06 119 ALA A CA 1
ATOM 809 C C . ALA A 1 119 ? 10.602 7.361 -10.168 1.00 97.06 119 ALA A C 1
ATOM 811 O O . ALA A 1 119 ? 10.447 8.304 -9.386 1.00 97.06 119 ALA A O 1
ATOM 812 N N . PRO A 1 120 ? 9.557 6.791 -10.800 1.00 98.38 120 PRO A N 1
ATOM 813 C CA . PRO A 1 120 ? 8.184 7.161 -10.490 1.00 98.38 120 PRO A CA 1
ATOM 814 C C . PRO A 1 120 ? 7.779 6.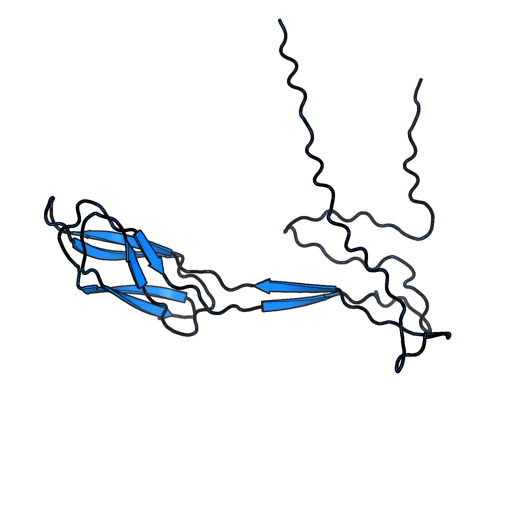664 -9.097 1.00 98.38 120 PRO A C 1
ATOM 816 O O . PRO A 1 120 ? 8.279 5.654 -8.597 1.00 98.38 120 PRO A O 1
ATOM 819 N N . MET A 1 121 ? 6.810 7.347 -8.491 1.00 98.38 121 MET A N 1
ATOM 820 C CA . MET A 1 121 ? 6.137 6.867 -7.288 1.00 98.38 121 MET A CA 1
ATOM 821 C C . MET A 1 121 ? 5.219 5.696 -7.647 1.00 98.38 121 MET A C 1
ATOM 823 O O . MET A 1 121 ? 4.427 5.806 -8.586 1.00 98.38 121 MET A O 1
ATOM 827 N N . VAL A 1 122 ? 5.307 4.605 -6.881 1.00 98.69 122 VAL A N 1
ATOM 828 C CA . VAL A 1 122 ? 4.442 3.425 -7.015 1.00 98.69 122 VAL A CA 1
ATOM 829 C C . VAL A 1 122 ? 3.314 3.524 -5.995 1.00 98.69 122 VAL A C 1
ATOM 831 O O . VAL A 1 122 ? 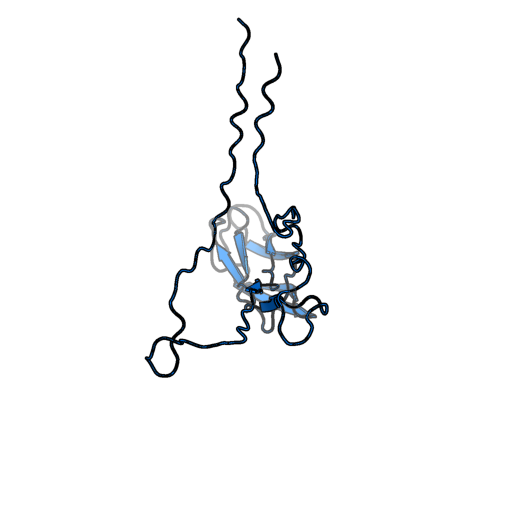3.566 3.547 -4.792 1.00 98.69 122 VAL A O 1
ATOM 834 N N . THR A 1 123 ? 2.071 3.561 -6.468 1.00 98.56 123 THR A N 1
ATOM 835 C CA . THR A 1 123 ? 0.879 3.531 -5.613 1.00 98.56 123 THR A CA 1
ATOM 836 C C . THR A 1 123 ? 0.200 2.176 -5.736 1.00 98.56 123 THR A C 1
ATOM 838 O O . THR A 1 123 ? -0.035 1.689 -6.841 1.00 98.56 123 THR A O 1
ATOM 841 N N . ILE A 1 124 ? -0.133 1.575 -4.596 1.00 98.69 124 ILE A N 1
ATOM 842 C CA . ILE A 1 124 ? -0.872 0.314 -4.518 1.00 98.69 124 ILE 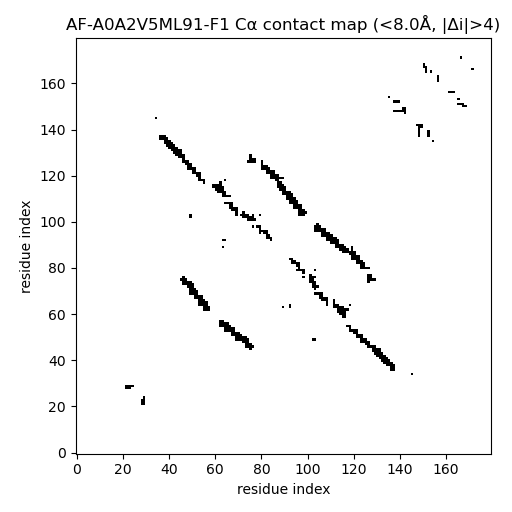A CA 1
ATOM 843 C C . ILE A 1 124 ? -2.248 0.612 -3.928 1.00 98.69 124 ILE A C 1
ATOM 845 O O . ILE A 1 124 ? -2.352 1.293 -2.906 1.00 98.69 124 ILE A O 1
ATOM 849 N N . GLY A 1 125 ? -3.306 0.111 -4.566 1.00 98.06 125 GLY A N 1
ATOM 850 C CA . GLY A 1 125 ? -4.671 0.264 -4.065 1.00 98.06 125 GLY A CA 1
ATOM 851 C C . GLY A 1 125 ? -4.824 -0.268 -2.629 1.00 98.06 125 GLY A C 1
ATOM 852 O O . GLY A 1 125 ? -4.168 -1.252 -2.263 1.00 98.06 125 GLY A O 1
ATOM 853 N N . PRO A 1 126 ? -5.669 0.356 -1.790 1.00 97.25 126 PRO A N 1
ATOM 854 C CA . PRO A 1 126 ? -5.889 -0.116 -0.430 1.00 97.25 126 PRO A CA 1
ATOM 855 C C . PRO A 1 126 ? -6.643 -1.459 -0.423 1.00 97.25 126 PRO A C 1
ATOM 857 O O . PRO A 1 126 ? -7.446 -1.722 -1.322 1.00 97.25 126 PRO A O 1
ATOM 860 N N . PRO A 1 127 ? -6.419 -2.313 0.588 1.00 96.38 127 PRO A N 1
ATOM 861 C CA . PRO A 1 127 ? -7.254 -3.488 0.818 1.00 96.38 127 PRO A CA 1
ATOM 862 C C . PRO A 1 127 ? -8.672 -3.071 1.253 1.00 96.38 127 PRO A C 1
ATOM 864 O O . PRO A 1 127 ? -8.851 -1.971 1.789 1.00 96.38 127 PRO A O 1
ATOM 867 N N . PRO A 1 128 ? -9.683 -3.947 1.108 1.00 94.94 128 PRO A N 1
ATOM 868 C CA . PRO A 1 128 ? -10.972 -3.736 1.750 1.00 94.94 128 PRO A CA 1
ATOM 869 C C . PRO A 1 128 ? -10.827 -3.556 3.270 1.00 94.94 128 PRO A C 1
ATOM 871 O O . PRO A 1 128 ? -9.955 -4.173 3.897 1.00 94.94 128 PRO A O 1
ATOM 874 N N . PRO A 1 129 ? -11.672 -2.717 3.890 1.00 91.56 129 PRO A N 1
ATOM 875 C CA . PRO A 1 129 ? -11.642 -2.526 5.328 1.00 91.56 129 PRO A CA 1
ATOM 876 C C . PRO A 1 129 ? -12.031 -3.814 6.064 1.00 91.56 129 PRO A C 1
ATOM 878 O O . PRO A 1 129 ? -13.015 -4.463 5.718 1.00 91.56 129 PRO A O 1
ATOM 881 N N . SER A 1 130 ? -11.277 -4.152 7.108 1.00 88.25 130 SER A N 1
ATOM 882 C CA . SER A 1 130 ? -11.595 -5.234 8.041 1.00 88.25 130 SER A CA 1
ATOM 883 C C . SER A 1 130 ? -11.737 -4.633 9.429 1.00 88.25 130 SER A C 1
ATOM 885 O O . SER A 1 130 ? -10.745 -4.179 9.996 1.00 88.25 130 SER A O 1
ATOM 887 N N . PHE A 1 131 ? -12.957 -4.596 9.961 1.00 86.62 131 PHE A N 1
ATOM 888 C CA . PHE A 1 131 ? -13.237 -3.977 11.254 1.00 86.62 131 PHE A CA 1
ATOM 889 C C . PHE A 1 131 ? -13.319 -5.018 12.367 1.00 86.62 131 PHE A C 1
ATOM 891 O O . PHE A 1 131 ? -14.051 -5.999 12.253 1.00 86.62 131 PHE A O 1
ATOM 898 N N . PHE A 1 132 ? -12.618 -4.762 13.468 1.00 77.19 132 PHE A N 1
ATOM 899 C CA . PHE A 1 132 ? -12.832 -5.453 14.734 1.00 77.19 132 PHE A CA 1
ATOM 900 C C . PHE A 1 132 ? -13.655 -4.568 15.659 1.00 77.19 132 PHE A C 1
ATOM 902 O O . PHE A 1 132 ? -13.341 -3.390 15.829 1.00 77.19 132 PHE A O 1
ATOM 909 N N . TYR A 1 133 ? -14.699 -5.147 16.248 1.00 76.00 133 TYR A N 1
ATOM 910 C CA . TYR A 1 133 ? -15.585 -4.465 17.182 1.00 76.00 133 TYR A CA 1
ATOM 911 C C . TYR A 1 133 ? -15.325 -4.958 18.602 1.00 76.00 133 TYR A C 1
ATOM 913 O O . TYR A 1 133 ? -15.381 -6.159 18.866 1.00 76.00 133 TYR A O 1
ATOM 921 N N . THR A 1 134 ? -15.087 -4.028 19.520 1.00 66.50 134 THR A N 1
ATOM 922 C CA . THR A 1 134 ? -14.998 -4.314 20.956 1.00 66.50 134 THR A CA 1
ATOM 923 C C . THR A 1 134 ? -16.207 -3.710 21.646 1.00 66.50 134 THR A C 1
ATOM 925 O O . THR A 1 134 ? -16.421 -2.502 21.563 1.00 66.50 134 THR A O 1
ATOM 928 N N . ASN A 1 135 ? -16.996 -4.556 22.310 1.00 66.25 135 ASN A N 1
ATOM 929 C CA . ASN A 1 135 ? -18.167 -4.136 23.072 1.00 66.25 135 ASN A CA 1
ATOM 930 C C . ASN A 1 135 ? -17.787 -4.001 24.544 1.00 66.25 135 ASN A C 1
ATOM 932 O O . ASN A 1 135 ? -17.430 -4.994 25.179 1.00 66.25 135 ASN A O 1
ATOM 936 N N . TYR A 1 136 ? -17.924 -2.801 25.095 1.00 56.75 136 TYR A N 1
ATOM 937 C CA . TYR A 1 136 ? -17.790 -2.582 26.530 1.00 56.75 136 TYR A CA 1
ATOM 938 C C . TYR A 1 136 ? -19.172 -2.554 27.171 1.00 56.75 136 TYR A C 1
ATOM 940 O O . TYR A 1 136 ? -19.975 -1.662 26.893 1.00 56.75 136 TYR A O 1
ATOM 948 N N . TRP A 1 137 ? -19.447 -3.563 27.997 1.00 53.47 137 TRP A N 1
ATOM 949 C CA . TRP A 1 137 ? -20.680 -3.684 28.767 1.00 53.47 137 TRP A CA 1
ATOM 950 C C . TRP A 1 137 ? -20.488 -3.082 30.156 1.00 53.47 137 TRP A C 1
ATOM 952 O O . TRP A 1 137 ? -19.462 -3.295 30.792 1.00 53.47 137 TRP A O 1
ATOM 962 N N . SER A 1 138 ? -21.502 -2.387 30.658 1.00 54.25 138 SER A N 1
ATOM 963 C CA . SER A 1 138 ? -21.505 -1.784 31.994 1.00 54.25 138 SER A CA 1
ATOM 964 C C . SER A 1 138 ? -21.716 -2.778 33.145 1.00 54.25 138 SER A C 1
ATOM 966 O O . SER A 1 138 ? -22.116 -2.352 34.221 1.00 54.25 138 SER A O 1
ATOM 968 N N . ASN A 1 139 ? -21.490 -4.084 32.962 1.00 53.28 139 ASN A N 1
ATOM 969 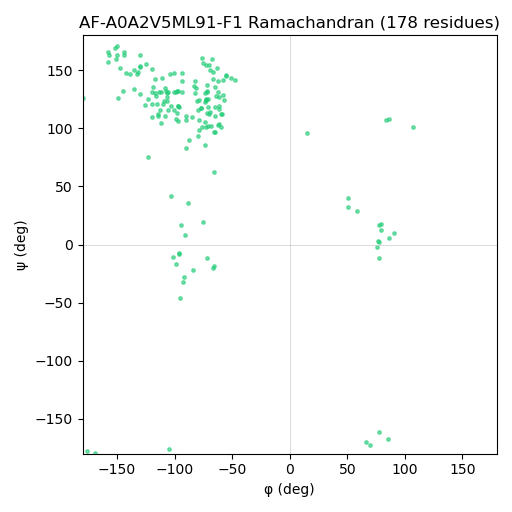C CA . ASN A 1 139 ? -21.535 -5.029 34.080 1.00 53.28 139 ASN A CA 1
ATOM 970 C C . ASN A 1 139 ? -20.175 -5.716 34.236 1.00 53.28 139 ASN A C 1
ATOM 972 O O . ASN A 1 139 ? -19.676 -6.347 33.308 1.00 53.28 139 ASN A O 1
ATOM 976 N N . ASP A 1 140 ? -19.583 -5.553 35.413 1.00 53.38 140 ASP A N 1
ATOM 977 C CA . ASP A 1 140 ? -18.316 -6.142 35.856 1.00 53.38 140 ASP A CA 1
ATOM 978 C C . ASP A 1 140 ? -18.538 -7.455 36.639 1.00 53.38 140 ASP A C 1
ATOM 980 O O . ASP A 1 140 ? -17.663 -7.916 37.367 1.00 53.38 140 ASP A O 1
ATOM 984 N N . GLY A 1 141 ? -19.729 -8.055 36.514 1.00 55.53 141 GLY A N 1
ATOM 985 C CA . GLY A 1 141 ? -20.121 -9.269 37.231 1.00 55.53 141 GLY A CA 1
ATOM 986 C C . GLY A 1 141 ? -20.500 -9.073 38.706 1.00 55.53 141 GLY A C 1
ATOM 987 O O . GLY A 1 141 ? -20.818 -10.062 39.361 1.00 55.53 141 GLY A O 1
ATOM 988 N N . THR A 1 142 ? -20.509 -7.842 39.237 1.00 52.94 142 THR A N 1
ATOM 989 C CA . THR A 1 142 ? -20.817 -7.577 40.661 1.00 52.94 142 THR A CA 1
ATOM 990 C C . THR A 1 142 ? -22.275 -7.196 40.943 1.00 52.94 142 THR A C 1
ATOM 992 O O . THR A 1 142 ? -22.686 -7.126 42.101 1.00 52.94 142 THR A O 1
ATOM 995 N N . SER A 1 143 ? -23.090 -6.981 39.908 1.00 55.19 143 SER A N 1
ATOM 996 C CA . SER A 1 143 ? -24.491 -6.577 40.068 1.00 55.19 143 SER A CA 1
ATOM 997 C C . SER A 1 143 ? -25.384 -7.723 40.565 1.00 55.19 143 SER A C 1
ATOM 999 O O . SER A 1 143 ? -25.516 -8.755 39.907 1.00 55.19 143 SER A O 1
ATOM 1001 N N . ILE A 1 144 ? -26.092 -7.498 41.676 1.00 51.25 144 ILE A N 1
ATOM 1002 C CA . ILE A 1 144 ? -27.184 -8.353 42.177 1.00 51.25 144 ILE A CA 1
ATOM 1003 C C . ILE A 1 144 ? -28.525 -7.662 41.910 1.00 51.25 144 ILE A C 1
ATOM 1005 O O . ILE A 1 144 ? -28.693 -6.482 42.200 1.00 51.25 144 ILE A O 1
ATOM 1009 N N . ASN A 1 145 ? -29.496 -8.386 41.341 1.00 43.44 145 ASN A N 1
ATOM 1010 C CA . ASN A 1 145 ? -30.853 -7.887 41.056 1.00 43.44 145 ASN A CA 1
ATOM 1011 C C . ASN A 1 145 ? -30.926 -6.543 40.292 1.00 43.44 145 ASN A C 1
ATOM 1013 O O . ASN A 1 145 ? -31.866 -5.772 40.469 1.00 43.44 145 ASN A O 1
ATOM 1017 N N . GLY A 1 146 ? -29.962 -6.269 39.406 1.00 42.19 146 GLY A N 1
ATOM 1018 C CA . GLY A 1 146 ? -29.965 -5.054 38.583 1.00 42.19 146 GLY A CA 1
ATOM 1019 C C . GLY A 1 146 ? -29.491 -3.788 39.304 1.00 42.19 146 GLY A C 1
ATOM 1020 O O . GLY A 1 146 ? -29.751 -2.693 38.810 1.00 42.19 146 GLY A O 1
ATOM 1021 N N . SER A 1 147 ? -28.800 -3.922 40.441 1.00 44.41 147 SER A N 1
ATOM 1022 C CA . SER A 1 147 ? -28.064 -2.817 41.058 1.00 44.41 147 SER A CA 1
ATOM 1023 C C . SER A 1 147 ? -26.935 -2.315 40.148 1.00 44.41 147 SER A C 1
ATOM 1025 O O . SER A 1 147 ? -26.359 -3.086 39.372 1.00 44.41 147 SER A O 1
ATOM 1027 N N . GLU A 1 148 ? -26.584 -1.032 40.281 1.00 40.28 148 GLU A N 1
ATOM 1028 C CA . GLU A 1 148 ? -25.351 -0.474 39.712 1.00 40.28 148 GLU A CA 1
ATOM 1029 C C . GLU A 1 148 ? -24.142 -1.344 40.127 1.00 40.28 148 GLU A C 1
ATOM 1031 O O . GLU A 1 148 ? -24.158 -1.901 41.235 1.00 40.28 148 GLU A O 1
ATOM 1036 N N . PRO A 1 149 ? -23.135 -1.534 39.252 1.00 50.28 149 PRO A N 1
ATOM 1037 C CA . PRO A 1 149 ? -21.866 -2.142 39.636 1.00 50.28 149 PRO A CA 1
ATOM 1038 C C . PRO A 1 149 ? -21.311 -1.516 40.917 1.00 50.28 149 PRO A C 1
ATOM 1040 O O . PRO A 1 149 ? -21.399 -0.304 41.117 1.00 50.28 149 PRO A O 1
ATOM 1043 N N . VAL A 1 150 ? -20.718 -2.335 41.787 1.00 48.91 150 VAL A N 1
ATOM 1044 C CA . VAL A 1 150 ? -20.192 -1.870 43.087 1.00 48.91 150 VAL A CA 1
ATOM 1045 C C . VAL A 1 150 ? -19.009 -0.902 42.893 1.00 48.91 150 VAL A C 1
ATOM 1047 O O . VAL A 1 150 ? -18.683 -0.117 43.784 1.00 48.91 150 VAL A O 1
ATOM 1050 N N . ALA A 1 151 ? -18.395 -0.916 41.707 1.00 48.75 151 ALA A N 1
ATOM 1051 C CA . ALA A 1 151 ? -17.382 0.028 41.260 1.00 48.75 151 ALA A CA 1
ATOM 1052 C C . ALA A 1 151 ? -17.534 0.329 39.757 1.00 48.75 151 ALA A C 1
ATOM 1054 O O . ALA A 1 151 ? -18.178 -0.408 39.017 1.00 48.75 151 ALA A O 1
ATOM 1055 N N . ALA A 1 152 ? -16.917 1.415 39.281 1.00 47.41 152 ALA A N 1
ATOM 1056 C CA . ALA A 1 152 ? -16.885 1.720 37.853 1.00 47.41 152 ALA A CA 1
ATOM 1057 C C . ALA A 1 152 ? -16.251 0.564 37.054 1.00 47.41 152 ALA A C 1
ATOM 1059 O O . ALA A 1 152 ? -15.133 0.143 37.353 1.00 47.41 152 ALA A O 1
ATOM 1060 N N . ALA A 1 153 ? -16.935 0.092 36.006 1.00 48.09 153 ALA A N 1
ATOM 1061 C CA . ALA A 1 153 ? -16.403 -0.932 35.114 1.00 48.09 153 ALA A CA 1
ATOM 1062 C C . ALA A 1 153 ? -15.172 -0.395 34.363 1.00 48.09 153 ALA A C 1
ATOM 1064 O O . ALA A 1 153 ? -15.255 0.578 33.606 1.00 48.09 153 ALA A O 1
ATOM 1065 N N . SER A 1 154 ? -14.014 -1.023 34.571 1.00 43.38 154 SER A N 1
ATOM 1066 C CA . SER A 1 154 ? -12.776 -0.633 33.899 1.00 43.38 154 SER A CA 1
ATOM 1067 C C . SER A 1 154 ? -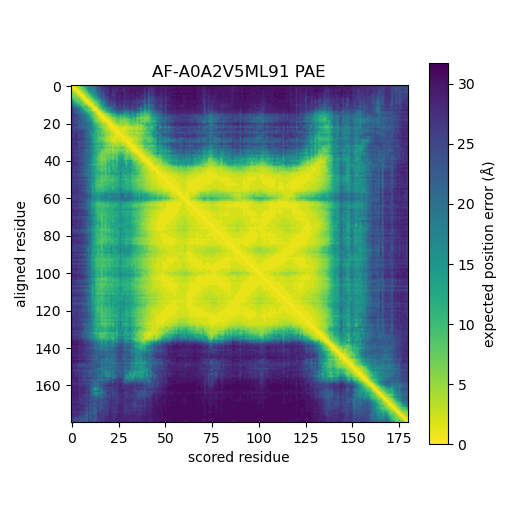12.823 -1.035 32.423 1.00 43.38 154 SER A C 1
ATOM 1069 O O . SER A 1 154 ? -12.788 -2.213 32.077 1.00 43.38 154 SER A O 1
ATOM 1071 N N . VAL A 1 155 ? -12.860 -0.045 31.537 1.00 39.78 155 VAL A N 1
ATOM 1072 C CA . VAL A 1 155 ? -12.682 -0.234 30.092 1.00 39.78 155 VAL A CA 1
ATOM 1073 C C . VAL A 1 155 ? -11.178 -0.229 29.803 1.00 39.78 155 VAL A C 1
ATOM 1075 O O . VAL A 1 155 ? -10.567 0.827 29.951 1.00 39.78 155 VAL A O 1
ATOM 1078 N N . PRO A 1 156 ? -10.530 -1.351 29.430 1.00 42.72 156 PRO A N 1
ATOM 1079 C CA . PRO A 1 156 ? -9.109 -1.338 29.099 1.00 42.72 156 PRO A CA 1
ATOM 1080 C C . PRO A 1 156 ? -8.853 -0.422 27.900 1.00 42.72 156 PRO A C 1
ATOM 1082 O O . PRO A 1 156 ? -9.317 -0.674 26.789 1.00 42.72 156 PRO A O 1
ATOM 1085 N N . VAL A 1 157 ? -8.082 0.641 28.119 1.00 37.00 157 VAL A N 1
ATOM 1086 C CA . VAL A 1 157 ? -7.595 1.492 27.036 1.00 37.00 157 VAL A CA 1
ATOM 1087 C C . VAL A 1 157 ? -6.252 0.939 26.574 1.00 37.00 157 VAL A C 1
ATOM 1089 O O . VAL A 1 157 ? -5.244 1.053 27.266 1.00 37.00 157 VAL A O 1
ATOM 1092 N N . SER A 1 158 ? -6.221 0.307 25.399 1.00 36.12 158 SER A N 1
ATOM 1093 C CA . SER A 1 158 ? -4.951 0.064 24.705 1.00 36.12 158 SER A CA 1
ATOM 1094 C C . SER A 1 158 ? -4.376 1.415 24.284 1.00 36.12 158 SER A C 1
ATOM 1096 O O . SER A 1 158 ? -5.157 2.270 23.875 1.00 36.12 158 SER A O 1
ATOM 1098 N N . ASN A 1 159 ? -3.055 1.613 24.341 1.00 36.25 159 ASN A N 1
ATOM 1099 C CA . ASN A 1 159 ? -2.374 2.868 23.989 1.00 36.25 159 ASN A CA 1
ATOM 1100 C C . ASN A 1 159 ? -2.472 3.257 22.492 1.00 36.25 159 ASN A C 1
ATOM 1102 O O . ASN A 1 159 ? -1.473 3.482 21.820 1.00 36.25 159 ASN A O 1
ATOM 1106 N N . VAL A 1 160 ? -3.696 3.482 22.019 1.00 39.09 160 VAL A N 1
ATOM 1107 C CA . VAL A 1 160 ? -4.062 4.609 21.157 1.00 39.09 160 VAL A CA 1
ATOM 1108 C C . VAL A 1 160 ? -4.467 5.814 22.039 1.00 39.09 160 VAL A C 1
ATOM 1110 O O . VAL A 1 160 ? -5.320 6.613 21.681 1.00 39.09 160 VAL A O 1
ATOM 1113 N N . SER A 1 161 ? -3.779 5.960 23.182 1.00 44.62 161 SER A N 1
ATOM 1114 C CA . SER A 1 161 ? -3.953 6.941 24.266 1.00 44.62 161 SER A CA 1
ATOM 1115 C C . SER A 1 161 ? -5.018 6.602 25.318 1.00 44.62 161 SER A C 1
ATOM 1117 O O . SER A 1 161 ? -6.212 6.769 25.094 1.00 44.62 161 SER A O 1
ATOM 1119 N N . GLY A 1 162 ? -4.577 6.219 26.522 1.00 37.44 162 GLY A N 1
ATOM 1120 C CA . GLY A 1 162 ? -5.400 6.377 27.722 1.00 37.44 162 GLY A CA 1
ATOM 1121 C C . GLY A 1 162 ? -4.746 5.909 29.017 1.00 37.44 162 GLY A C 1
ATOM 1122 O O . GLY A 1 162 ? -4.341 4.762 29.163 1.00 37.44 162 GLY A O 1
ATOM 1123 N N . ARG A 1 163 ? -4.715 6.826 29.987 1.00 38.06 163 ARG A N 1
ATOM 1124 C CA . ARG A 1 163 ? -4.517 6.576 31.417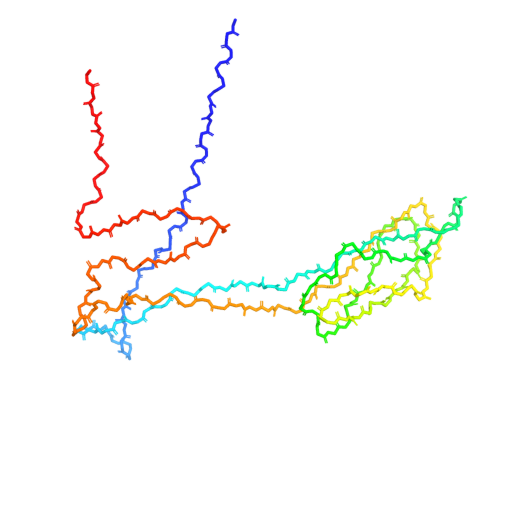 1.00 38.06 163 ARG A CA 1
ATOM 1125 C C . ARG A 1 163 ? -5.892 6.684 32.079 1.00 38.06 163 ARG A C 1
ATOM 1127 O O . ARG A 1 163 ? -6.499 7.749 32.020 1.00 38.06 163 ARG A O 1
ATOM 1134 N N . LEU A 1 164 ? -6.371 5.606 32.698 1.00 43.12 164 LEU A N 1
ATOM 1135 C CA . LEU A 1 164 ? -7.574 5.627 33.535 1.00 43.12 164 LEU A CA 1
ATOM 1136 C C . LEU A 1 164 ? -7.254 6.129 34.946 1.00 43.12 164 LEU A C 1
ATOM 1138 O O . LEU A 1 164 ? -6.235 5.764 35.530 1.00 43.12 164 LEU A O 1
ATOM 1142 N N . VAL A 1 165 ? -8.166 6.923 35.501 1.00 37.75 165 VAL A N 1
ATOM 1143 C CA . VAL A 1 165 ? -8.308 7.156 36.942 1.00 37.75 165 VAL A CA 1
ATOM 1144 C C . VAL A 1 165 ? -9.652 6.551 37.342 1.00 37.75 165 VAL A C 1
ATOM 1146 O O . VAL A 1 165 ? -10.653 6.780 36.668 1.00 37.75 165 VAL A O 1
ATOM 1149 N N . HIS A 1 166 ? -9.660 5.744 38.403 1.00 36.25 166 HIS A N 1
ATOM 1150 C CA . HIS A 1 166 ? -10.881 5.196 38.986 1.00 36.25 166 HIS A CA 1
ATOM 1151 C C . HIS A 1 166 ? -11.658 6.305 39.701 1.00 36.25 166 HIS A C 1
ATOM 1153 O O . HIS A 1 166 ? -11.119 6.941 40.604 1.00 36.25 166 HIS A O 1
ATOM 1159 N N . CYS A 1 167 ? -12.928 6.488 39.348 1.00 36.84 167 CYS A N 1
ATOM 1160 C CA . CYS A 1 167 ? -13.879 7.252 40.152 1.00 36.84 167 CYS A CA 1
ATOM 1161 C C . CYS A 1 167 ? -14.962 6.292 40.650 1.00 36.84 167 CYS A C 1
ATOM 1163 O O . CYS A 1 167 ? -15.757 5.790 39.860 1.00 36.84 167 CYS A O 1
ATOM 1165 N N . GLY A 1 168 ? -14.964 6.019 41.955 1.00 30.42 168 GLY A N 1
ATOM 1166 C CA . GLY A 1 168 ? -16.060 5.363 42.663 1.00 30.42 168 GLY A CA 1
ATOM 1167 C C . GLY A 1 168 ? -16.797 6.386 43.525 1.00 30.42 168 GLY A C 1
ATOM 1168 O O . GLY A 1 168 ? -16.155 7.161 44.225 1.00 30.42 168 GLY A O 1
ATOM 1169 N N . LEU A 1 169 ? -18.125 6.394 43.393 1.00 39.31 169 LEU A N 1
ATOM 1170 C CA . LEU A 1 169 ? -19.163 7.033 44.214 1.00 39.31 169 LEU A CA 1
ATOM 1171 C C . LEU A 1 169 ? -18.710 8.116 45.217 1.00 39.31 169 LEU A C 1
ATOM 1173 O O . LEU A 1 169 ? -18.419 7.838 46.376 1.00 39.31 169 LEU A O 1
ATOM 1177 N N . GLY A 1 170 ? -18.815 9.375 44.780 1.00 40.34 170 GLY A N 1
ATOM 1178 C CA . GLY A 1 170 ? -18.928 10.534 45.668 1.00 40.34 170 GLY A CA 1
ATOM 1179 C C . GLY A 1 170 ? -17.679 11.412 45.753 1.00 40.34 170 GLY A C 1
ATOM 1180 O O . GLY A 1 170 ? -16.789 11.152 46.550 1.00 40.34 170 GLY A O 1
ATOM 1181 N N . ARG A 1 171 ? -17.737 12.540 45.028 1.00 35.41 171 ARG A N 1
ATOM 1182 C CA . ARG A 1 171 ? -16.825 13.707 45.010 1.00 35.41 171 ARG A CA 1
ATOM 1183 C C . ARG A 1 171 ? -15.608 13.604 44.086 1.00 35.41 171 ARG A C 1
ATOM 1185 O O . ARG A 1 171 ? -14.618 12.945 44.375 1.00 35.41 171 ARG A O 1
ATOM 1192 N N . CYS A 1 172 ? -15.665 14.379 43.004 1.00 36.47 172 CYS A N 1
ATOM 1193 C CA . CYS A 1 172 ? -14.479 14.910 42.343 1.00 36.47 172 CYS A CA 1
ATOM 1194 C C . CYS A 1 172 ? -14.171 16.268 42.986 1.00 36.47 172 CYS A C 1
ATOM 1196 O O . CYS A 1 172 ? -14.601 17.291 42.462 1.00 36.47 172 CYS A O 1
ATOM 1198 N N . ASP A 1 173 ? -13.485 16.289 44.128 1.00 33.06 173 ASP A N 1
ATOM 1199 C CA . ASP A 1 173 ? -12.946 17.544 44.661 1.00 33.06 173 ASP A CA 1
ATOM 1200 C C . ASP A 1 173 ? -11.533 17.737 44.101 1.00 33.06 173 ASP A C 1
ATOM 1202 O O . ASP A 1 173 ? -10.600 17.006 44.440 1.00 33.06 173 ASP A O 1
ATOM 1206 N N . ALA A 1 174 ? -11.367 18.730 43.225 1.00 35.59 174 ALA A N 1
ATOM 1207 C CA . ALA A 1 174 ? -10.065 19.342 43.003 1.00 35.59 174 ALA A CA 1
ATOM 1208 C C . ALA A 1 174 ? -9.768 20.205 44.236 1.00 35.59 174 ALA A C 1
ATOM 1210 O O . ALA A 1 174 ? -10.105 21.384 44.277 1.00 35.59 174 ALA A O 1
ATOM 1211 N N . GLY A 1 175 ? -9.209 19.584 45.273 1.00 30.48 175 GLY A N 1
ATOM 1212 C CA . GLY A 1 175 ? -8.666 20.306 46.414 1.00 30.48 175 GLY A CA 1
ATOM 1213 C C . GLY A 1 175 ? -7.424 21.078 45.981 1.00 30.48 175 GLY A C 1
ATOM 1214 O O . GLY A 1 175 ? -6.353 20.494 45.818 1.00 30.48 175 GLY A O 1
ATOM 1215 N N . GLU A 1 176 ? -7.585 22.380 45.771 1.00 37.03 176 GLU A N 1
ATOM 1216 C CA . GLU A 1 176 ? -6.507 23.361 45.818 1.00 37.03 176 GLU A CA 1
ATOM 1217 C C . GLU A 1 176 ? -5.907 23.305 47.231 1.00 37.03 176 GLU A C 1
ATOM 1219 O O . GLU A 1 176 ? -6.584 23.574 48.222 1.00 37.03 176 GLU A O 1
ATOM 1224 N N . HIS A 1 177 ? -4.664 22.832 47.345 1.00 32.38 177 HIS A N 1
ATOM 1225 C CA . HIS A 1 177 ? -3.930 22.879 48.604 1.00 32.38 177 HIS A CA 1
ATOM 1226 C C . HIS A 1 177 ? -3.217 24.229 48.664 1.00 32.38 177 HIS A C 1
ATOM 1228 O O . HIS A 1 177 ? -2.077 24.350 48.213 1.00 32.38 177 HIS A O 1
ATOM 1234 N N . ASP A 1 178 ? -3.891 25.233 49.220 1.00 43.06 178 ASP A N 1
ATOM 1235 C CA . ASP A 1 178 ? -3.241 26.459 49.675 1.00 43.06 178 ASP A CA 1
ATOM 1236 C C . ASP A 1 178 ? -2.182 26.086 50.721 1.00 43.06 178 ASP A C 1
ATOM 1238 O O . ASP A 1 178 ? -2.480 25.562 51.796 1.00 43.06 178 ASP A O 1
ATOM 1242 N N . GLY A 1 179 ? -0.915 26.287 50.367 1.00 40.22 179 GLY A N 1
ATOM 1243 C CA . GLY A 1 179 ? 0.221 26.201 51.275 1.00 40.22 179 GLY A CA 1
ATOM 1244 C C . GLY A 1 179 ? 0.849 27.580 51.409 1.00 40.22 179 GLY A C 1
ATOM 1245 O O . GLY A 1 179 ? 1.400 28.091 50.434 1.00 40.22 179 GLY A O 1
ATOM 1246 N N . HIS A 1 180 ? 0.728 28.160 52.605 1.00 38.47 180 HIS A N 1
ATOM 1247 C CA . HIS A 1 180 ? 1.605 29.222 53.099 1.00 38.47 180 HIS A CA 1
ATOM 1248 C C . HIS A 1 180 ? 3.070 28.771 53.132 1.00 38.47 180 HIS A C 1
ATOM 1250 O O . HIS A 1 180 ? 3.310 27.568 53.395 1.00 38.47 180 HIS A O 1
#

Secondary structure (DSSP, 8-state):
-----------------------EETTEE--S------EEEEEEE--B--EEEEEEES-TTSBEEEEEEEEE--B--SSPPBEEEE-SS-EEEEEEEEEETTEEEEEEEEEEEE-BSSPPEEEEPPPPP-EEEEEEES--S--STTPPPSS-------SSS-------SS----------

pLDDT: mean 72.21, std 25.74, range [29.41, 98.81]

Sequence (180 aa):
MTLLASLARVSAQPAAFTYQGRVTANGTNFNGLGQFKFALVTSTNTSRPATATANMGGVLPNQFVSGCTVTFGGNGYVAAPAVSFSGGGGSGATAQANLSGGAVSSITVLTPGSGYSSAPMVTIGPPPPSFFYTNYWSNDGTSINGSEPVAAASVPVSNVSGRLVHCGLGRCDAGEHDGH

Radius of gyration: 28.42 Å; Cα contacts (8 Å, |Δi|>4): 317; chains: 1; bounding box: 65×53×75 Å